Protein AF-A0A350J2F3-F1 (afdb_monomer)

Nearest PDB structures (foldseek):
  6ait-assembly1_D  TM=9.528E-01  e=1.039E-06  Escherichia coli K-12
  3c37-assembly1_A  TM=9.607E-01  e=1.774E-06  Geobacter sulfurreducens PCA
  3c37-assembly2_B  TM=9.608E-01  e=1.883E-06  Geobacter sulfurreducens PCA
  6ait-assembly1_B  TM=8.580E-01  e=9.794E-07  Escherichia coli K-12
  6sar-assembly1_A  TM=7.852E-01  e=3.214E-06  Escherichia coli K-12

Mean predicted aligned error: 13.19 Å

Structure (mmCIF, N/CA/C/O backbone):
data_AF-A0A350J2F3-F1
#
_entry.id   AF-A0A350J2F3-F1
#
loop_
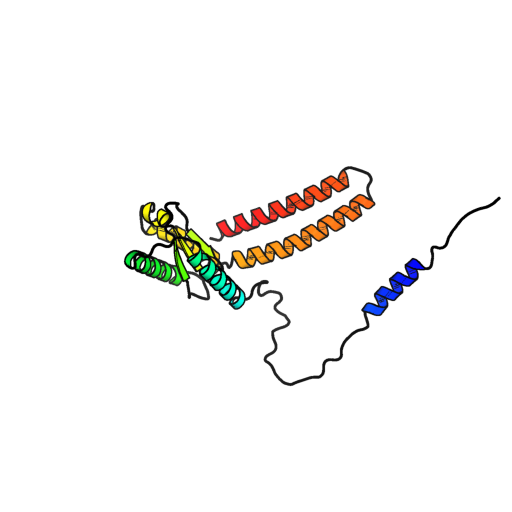_atom_site.group_PDB
_atom_site.id
_atom_site.type_symbol
_atom_site.label_atom_id
_atom_site.label_alt_id
_atom_site.label_comp_id
_atom_site.label_asym_id
_atom_site.label_entity_id
_atom_site.label_seq_id
_atom_site.pdbx_PDB_ins_code
_atom_site.Cartn_x
_atom_site.Cartn_y
_atom_site.Cartn_z
_atom_site.occupancy
_atom_site.B_iso_or_equiv
_atom_site.auth_seq_id
_atom_site.auth_comp_id
_atom_site.auth_asym_id
_atom_site.auth_atom_id
_atom_site.pdbx_PDB_model_num
ATOM 1 N N . MET A 1 1 ? 58.194 -16.930 -50.819 1.00 41.19 1 MET A N 1
ATOM 2 C CA . MET A 1 1 ? 57.225 -15.959 -51.382 1.00 41.19 1 MET A CA 1
ATOM 3 C C . MET A 1 1 ? 56.109 -16.797 -51.989 1.00 41.19 1 MET A C 1
ATOM 5 O O . MET A 1 1 ? 56.450 -17.650 -52.783 1.00 41.19 1 MET A O 1
ATOM 9 N N . SER A 1 2 ? 54.834 -16.767 -51.627 1.00 40.00 2 SER A N 1
ATOM 10 C CA . SER A 1 2 ? 53.976 -15.827 -50.909 1.00 40.00 2 SER A CA 1
ATOM 11 C C . SER A 1 2 ? 52.893 -16.622 -50.157 1.00 40.00 2 SER A C 1
ATOM 13 O O . SER A 1 2 ? 52.663 -17.805 -50.390 1.00 40.00 2 SER A O 1
ATOM 15 N N . ARG A 1 3 ? 52.287 -15.958 -49.184 1.00 43.78 3 ARG A N 1
ATOM 16 C CA . ARG A 1 3 ? 51.369 -16.457 -48.164 1.00 43.78 3 ARG A CA 1
ATOM 17 C C . ARG A 1 3 ? 49.987 -15.824 -48.462 1.00 43.78 3 ARG A C 1
ATOM 19 O O . ARG A 1 3 ? 49.976 -14.747 -49.048 1.00 43.78 3 ARG A O 1
ATOM 26 N N . LEU A 1 4 ? 48.907 -16.419 -47.931 1.00 40.47 4 LEU A N 1
ATOM 27 C CA . LEU A 1 4 ? 47.711 -15.749 -47.354 1.00 40.47 4 LEU A CA 1
ATOM 28 C C . LEU A 1 4 ? 46.406 -15.544 -48.180 1.00 40.47 4 LEU A C 1
ATOM 30 O O . LEU A 1 4 ? 46.397 -14.842 -49.179 1.00 40.47 4 LEU A O 1
ATOM 34 N N . PHE A 1 5 ? 45.306 -16.043 -47.568 1.00 44.38 5 PHE A N 1
ATOM 35 C CA . PHE A 1 5 ? 43.893 -15.579 -47.570 1.00 44.38 5 PHE A CA 1
ATOM 36 C C . PHE A 1 5 ? 43.078 -15.687 -48.887 1.00 44.38 5 PHE A C 1
ATOM 38 O O . PHE A 1 5 ? 43.594 -15.486 -49.968 1.00 44.38 5 PHE A O 1
ATOM 45 N N . SER A 1 6 ? 41.776 -16.008 -48.919 1.00 44.94 6 SER A N 1
ATOM 46 C CA . SER A 1 6 ? 40.715 -15.825 -47.925 1.00 44.94 6 SER A CA 1
ATOM 47 C C . SER A 1 6 ? 39.519 -16.761 -48.198 1.00 44.94 6 SER A C 1
ATOM 49 O O . SER A 1 6 ? 38.918 -16.740 -49.271 1.00 44.94 6 SER A O 1
ATOM 51 N N . ILE A 1 7 ? 39.151 -17.557 -47.193 1.00 52.12 7 ILE A N 1
ATOM 52 C CA . ILE A 1 7 ? 37.897 -18.312 -47.085 1.00 52.12 7 ILE A CA 1
ATOM 53 C C . ILE A 1 7 ? 36.894 -17.381 -46.387 1.00 52.12 7 ILE A C 1
ATOM 55 O O . ILE A 1 7 ? 36.907 -17.293 -45.161 1.00 52.12 7 ILE A O 1
ATOM 59 N N . GLN A 1 8 ? 36.051 -16.647 -47.125 1.00 53.91 8 GLN A N 1
ATOM 60 C CA . GLN A 1 8 ? 35.128 -15.683 -46.486 1.00 53.91 8 GLN A CA 1
ATOM 61 C C . GLN A 1 8 ? 33.710 -15.608 -47.080 1.00 53.91 8 GLN A C 1
ATOM 63 O O . GLN A 1 8 ? 32.903 -14.815 -46.611 1.00 53.91 8 GLN A O 1
ATOM 68 N N . SER A 1 9 ? 33.333 -16.470 -48.035 1.00 55.94 9 SER A N 1
ATOM 69 C CA . SER A 1 9 ? 31.994 -16.420 -48.666 1.00 55.94 9 SER A CA 1
ATOM 70 C C . SER A 1 9 ? 30.984 -17.478 -48.186 1.00 55.94 9 SER A C 1
ATOM 72 O O . SER A 1 9 ? 29.814 -17.414 -48.560 1.00 55.94 9 SER A O 1
ATOM 74 N N . SER A 1 10 ? 31.397 -18.446 -47.355 1.00 54.97 10 SER A N 1
ATOM 75 C CA . SER A 1 10 ? 30.539 -19.585 -46.968 1.00 54.97 10 SER A CA 1
ATOM 76 C C . SER A 1 10 ? 29.657 -19.307 -45.737 1.00 54.97 10 SER A C 1
ATOM 78 O O . SER A 1 10 ? 28.486 -19.685 -45.704 1.00 54.97 10 SER A O 1
ATOM 80 N N . LYS A 1 11 ? 30.163 -18.552 -44.749 1.00 51.81 11 LYS A N 1
ATOM 81 C CA . LYS A 1 11 ? 29.447 -18.295 -43.482 1.00 51.81 11 LYS A CA 1
ATOM 82 C C . LYS A 1 11 ? 28.180 -17.443 -43.661 1.00 51.81 11 LYS A C 1
ATOM 84 O O . LYS A 1 11 ? 27.171 -17.715 -43.021 1.00 51.81 11 LYS A O 1
ATOM 89 N N . ALA A 1 12 ? 28.202 -16.468 -44.576 1.00 51.34 12 ALA A N 1
ATOM 90 C CA . ALA A 1 12 ? 27.047 -15.612 -44.869 1.00 51.34 12 ALA A CA 1
ATOM 91 C C . ALA A 1 12 ? 25.900 -16.378 -45.558 1.00 51.34 12 ALA A C 1
ATOM 93 O O . ALA A 1 12 ? 24.733 -16.164 -45.246 1.00 51.34 12 ALA A O 1
ATOM 94 N N . LYS A 1 13 ? 26.227 -17.330 -46.444 1.00 51.69 13 LYS A N 1
ATOM 95 C CA . LYS A 1 13 ? 25.233 -18.190 -47.111 1.00 51.69 13 LYS A CA 1
ATOM 96 C C . LYS A 1 13 ? 24.603 -19.188 -46.134 1.00 51.69 13 LYS A C 1
ATOM 98 O O . LYS A 1 13 ? 23.405 -19.445 -46.206 1.00 51.69 13 LYS A O 1
ATOM 103 N N . MET A 1 14 ? 25.385 -19.690 -45.178 1.00 52.84 14 MET A N 1
ATOM 104 C CA . MET A 1 14 ? 24.904 -20.602 -44.137 1.00 52.84 14 MET A CA 1
ATOM 105 C C . MET A 1 14 ? 23.911 -19.926 -43.171 1.00 52.84 14 MET A C 1
ATOM 107 O O . MET A 1 14 ? 22.913 -20.537 -42.805 1.00 52.84 14 MET A O 1
ATOM 111 N N . LEU A 1 15 ? 24.122 -18.646 -42.836 1.00 49.91 15 LEU A N 1
ATOM 112 C CA . LEU A 1 15 ? 23.214 -17.857 -41.987 1.00 49.91 15 LEU A CA 1
ATOM 113 C C . LEU A 1 15 ? 21.876 -17.524 -42.669 1.00 49.91 15 LEU A C 1
ATOM 115 O O . LEU A 1 15 ? 20.827 -17.620 -42.036 1.00 49.91 15 LEU A O 1
ATOM 119 N N . ILE A 1 16 ? 21.891 -17.200 -43.966 1.00 56.19 16 ILE A N 1
ATOM 120 C CA . ILE A 1 16 ? 20.662 -16.913 -44.730 1.00 56.19 16 ILE A CA 1
ATOM 121 C C . ILE A 1 16 ? 19.809 -18.180 -44.890 1.00 56.19 16 ILE A C 1
ATOM 123 O O . ILE A 1 16 ? 18.586 -18.126 -44.791 1.00 56.19 16 ILE A O 1
ATOM 127 N N . THR A 1 17 ? 20.447 -19.340 -45.062 1.00 55.69 17 THR A N 1
ATOM 128 C CA . THR A 1 17 ? 19.734 -20.619 -45.211 1.00 55.69 17 THR A CA 1
ATOM 129 C C . THR A 1 17 ? 19.090 -21.071 -43.890 1.00 55.69 17 THR A C 1
ATOM 131 O O . THR A 1 17 ? 17.987 -21.612 -43.906 1.00 55.69 17 THR A O 1
ATOM 134 N N . LEU A 1 18 ? 19.722 -20.775 -42.745 1.00 51.72 18 LEU A N 1
ATOM 135 C CA . LEU A 1 18 ? 19.183 -21.079 -41.411 1.00 51.72 18 LEU A CA 1
ATOM 136 C C . LEU A 1 18 ? 17.964 -20.202 -41.051 1.00 51.72 18 LEU A C 1
ATOM 138 O O . LEU A 1 18 ? 17.027 -20.677 -40.413 1.00 51.72 18 LEU A O 1
ATOM 142 N N . MET A 1 19 ? 17.944 -18.940 -41.499 1.00 50.81 19 MET A N 1
ATOM 143 C CA . MET A 1 19 ? 16.799 -18.030 -41.318 1.00 50.81 19 MET A CA 1
ATOM 144 C C . MET A 1 19 ? 15.580 -18.420 -42.169 1.00 50.81 19 MET A C 1
ATOM 146 O O . MET A 1 19 ? 14.450 -18.199 -41.744 1.00 50.81 19 MET A O 1
ATOM 150 N N . ILE A 1 20 ? 15.788 -19.033 -43.339 1.00 54.56 20 ILE A N 1
ATOM 151 C CA . ILE A 1 20 ? 14.696 -19.476 -44.222 1.00 54.56 20 ILE A CA 1
ATOM 152 C C . ILE A 1 20 ? 14.101 -20.813 -43.749 1.00 54.56 20 ILE A C 1
ATOM 154 O O . ILE A 1 20 ? 12.893 -21.015 -43.861 1.00 54.56 20 ILE A O 1
ATOM 158 N N . SER A 1 21 ? 14.899 -21.711 -43.152 1.00 46.38 21 SER A N 1
ATOM 159 C CA . SER A 1 21 ? 14.386 -22.995 -42.645 1.00 46.38 21 SER A CA 1
ATOM 160 C C . SER A 1 21 ? 13.506 -22.868 -41.399 1.00 46.38 21 SER A C 1
ATOM 162 O O . SER A 1 21 ? 12.702 -23.757 -41.136 1.00 46.38 21 SER A O 1
ATOM 164 N N . LEU A 1 22 ? 13.623 -21.772 -40.639 1.00 44.81 22 LEU A N 1
ATOM 165 C CA . LEU A 1 22 ? 12.800 -21.544 -39.446 1.00 44.81 22 LEU A CA 1
ATOM 166 C C . LEU A 1 22 ? 11.396 -20.998 -39.781 1.00 44.81 22 LEU A C 1
ATOM 168 O O . LEU A 1 22 ? 10.525 -20.989 -38.918 1.00 44.81 22 LEU A O 1
ATOM 172 N N . LEU A 1 23 ? 11.149 -20.592 -41.034 1.00 46.59 23 LEU A N 1
ATOM 173 C CA . LEU A 1 23 ? 9.881 -19.993 -41.471 1.00 46.59 23 LEU A CA 1
ATOM 174 C C . LEU A 1 23 ? 8.839 -20.999 -42.008 1.00 46.59 23 LEU A C 1
ATOM 176 O O . LEU A 1 23 ? 7.736 -20.590 -42.356 1.00 46.59 23 LEU A O 1
ATOM 180 N N . LEU A 1 24 ? 9.162 -22.296 -42.104 1.00 46.53 24 LEU A N 1
ATOM 181 C CA . LEU A 1 24 ? 8.340 -23.294 -42.821 1.00 46.53 24 LEU A CA 1
ATOM 182 C C . LEU A 1 24 ? 7.729 -24.401 -41.942 1.00 46.53 24 LEU A C 1
ATOM 184 O O . LEU A 1 24 ? 7.074 -25.301 -42.465 1.00 46.53 24 LEU A O 1
ATOM 188 N N . ALA A 1 25 ? 7.890 -24.348 -40.620 1.00 45.25 25 ALA A N 1
ATOM 189 C CA . ALA A 1 25 ? 7.305 -25.332 -39.707 1.00 45.25 25 ALA A CA 1
ATOM 190 C C . ALA A 1 25 ? 5.970 -24.832 -39.126 1.00 45.25 25 ALA A C 1
ATOM 192 O O . ALA A 1 25 ? 5.907 -24.393 -37.981 1.00 45.25 25 ALA A O 1
ATOM 193 N N . VAL A 1 26 ? 4.896 -24.896 -39.917 1.00 55.09 26 VAL A N 1
ATOM 194 C CA . VAL A 1 26 ? 3.523 -24.685 -39.426 1.00 55.09 26 VAL A CA 1
ATOM 195 C C . VAL A 1 26 ? 2.875 -26.057 -39.201 1.00 55.09 26 VAL A C 1
ATOM 197 O O . VAL A 1 26 ? 2.711 -26.802 -40.170 1.00 55.09 26 VAL A O 1
ATOM 200 N N . PRO A 1 27 ? 2.493 -26.442 -37.969 1.00 53.75 27 PRO A N 1
ATOM 201 C CA . PRO A 1 27 ? 1.693 -27.640 -37.767 1.00 53.75 27 PRO A CA 1
ATOM 202 C C . PRO A 1 27 ? 0.247 -27.354 -38.201 1.00 53.75 27 PRO A C 1
ATOM 204 O O . PRO A 1 27 ? -0.358 -26.370 -37.781 1.00 53.75 27 PRO A O 1
ATOM 207 N N . SER A 1 28 ? -0.315 -28.208 -39.059 1.00 49.41 28 SER A N 1
ATOM 208 C CA . SER A 1 28 ? -1.747 -28.176 -39.383 1.00 49.41 28 SER A CA 1
ATOM 209 C C . SER A 1 28 ? -2.549 -28.705 -38.194 1.00 49.41 28 SER A C 1
ATOM 211 O O . SER A 1 28 ? -2.401 -29.869 -37.823 1.00 49.41 28 SER A O 1
ATOM 213 N N . LEU A 1 29 ? -3.384 -27.855 -37.594 1.00 43.81 29 LEU A N 1
ATOM 214 C CA . LEU A 1 29 ? -4.247 -28.216 -36.471 1.00 43.81 29 LEU A CA 1
ATOM 215 C C . LEU A 1 29 ? -5.609 -28.700 -36.995 1.00 43.81 29 LEU A C 1
ATOM 217 O O . LEU A 1 29 ? -6.331 -27.958 -37.658 1.00 43.81 29 LEU A O 1
ATOM 221 N N . ALA A 1 30 ? -5.940 -29.959 -36.708 1.00 45.53 30 ALA A N 1
ATOM 222 C CA . ALA A 1 30 ? -7.251 -30.540 -36.966 1.00 45.53 30 ALA A CA 1
ATOM 223 C C . ALA A 1 30 ? -8.317 -29.915 -36.045 1.00 45.53 30 ALA A C 1
ATOM 225 O O . ALA A 1 30 ? -8.079 -29.691 -34.859 1.00 45.53 30 ALA A O 1
ATOM 226 N N . SER A 1 31 ? -9.496 -29.644 -36.602 1.00 42.03 31 SER A N 1
ATOM 227 C CA . SER A 1 31 ? -10.646 -29.027 -35.935 1.00 42.03 31 SER A CA 1
ATOM 228 C C . SER A 1 31 ? -11.410 -30.019 -35.042 1.00 42.03 31 SER A C 1
ATOM 230 O O . SER A 1 31 ? -11.993 -30.970 -35.561 1.00 42.03 31 SER A O 1
ATOM 232 N N . ASN A 1 32 ? -11.473 -29.757 -33.731 1.00 48.81 32 ASN A N 1
ATOM 233 C CA . ASN A 1 32 ? -12.445 -30.341 -32.789 1.00 48.81 32 ASN A CA 1
ATOM 234 C C . ASN A 1 32 ? -13.497 -29.278 -32.395 1.00 48.81 32 ASN A C 1
ATOM 236 O O . ASN A 1 32 ? -13.165 -28.090 -32.388 1.00 48.81 32 ASN A O 1
ATOM 240 N N . PRO A 1 33 ? -14.757 -29.653 -32.096 1.00 50.88 33 PRO A N 1
ATOM 241 C CA . PRO A 1 33 ? -15.846 -28.695 -31.926 1.00 50.88 33 PRO A CA 1
ATOM 242 C C . PRO A 1 33 ? -15.926 -28.098 -30.507 1.00 50.88 33 PRO A C 1
ATOM 244 O O . PRO A 1 33 ? -15.882 -28.821 -29.521 1.00 50.88 33 PRO A O 1
ATOM 247 N N . ALA A 1 34 ? -16.116 -26.773 -30.470 1.00 52.19 34 ALA A N 1
ATOM 248 C CA . ALA A 1 34 ? -16.778 -25.946 -29.449 1.00 52.19 34 ALA A CA 1
ATOM 249 C C . ALA A 1 34 ? -16.407 -26.137 -27.960 1.00 52.19 34 ALA A C 1
ATOM 251 O O . ALA A 1 34 ? -17.266 -26.428 -27.132 1.00 52.19 34 ALA A O 1
ATOM 252 N N . GLU A 1 35 ? -15.158 -25.832 -27.611 1.00 55.81 35 GLU A N 1
ATOM 253 C CA . GLU A 1 35 ? -14.830 -25.214 -26.315 1.00 55.81 35 GLU A CA 1
ATOM 254 C C . GLU A 1 35 ? -15.064 -23.693 -26.440 1.00 55.81 35 GLU A C 1
ATOM 256 O O . GLU A 1 35 ? -14.756 -23.142 -27.506 1.00 55.81 35 GLU A O 1
ATOM 261 N N . PRO A 1 36 ? -15.621 -22.991 -25.432 1.00 53.59 36 PRO A N 1
ATOM 262 C CA . PRO A 1 36 ? -15.789 -21.542 -25.494 1.00 53.59 36 PRO A CA 1
ATOM 263 C C . PRO A 1 36 ? -14.404 -20.912 -25.644 1.00 53.59 36 PRO A C 1
ATOM 265 O O . PRO A 1 36 ? -13.562 -20.994 -24.752 1.00 53.59 36 PRO A O 1
ATOM 268 N N . LEU A 1 37 ? -14.148 -20.373 -26.835 1.00 46.62 37 LEU A N 1
ATOM 269 C CA . LEU A 1 37 ? -12.831 -19.897 -27.229 1.00 46.62 37 LEU A CA 1
ATOM 270 C C . LEU A 1 37 ? -12.387 -18.782 -26.274 1.00 46.62 37 LEU A C 1
ATOM 272 O O . LEU A 1 37 ? -13.113 -17.795 -26.137 1.00 46.62 37 LEU A O 1
ATOM 276 N N . PRO A 1 38 ? -11.200 -18.894 -25.654 1.00 58.28 38 PRO A N 1
ATOM 277 C CA . PRO A 1 38 ? -10.543 -17.742 -25.060 1.00 58.28 38 PRO A CA 1
ATOM 278 C C . PRO A 1 38 ? -10.401 -16.661 -26.134 1.00 58.28 38 PRO A C 1
ATOM 280 O O . PRO A 1 38 ? -9.924 -16.952 -27.236 1.00 58.28 38 PRO A O 1
ATOM 283 N N . GLU A 1 39 ? -10.838 -15.435 -25.839 1.00 51.47 39 GLU A N 1
ATOM 284 C CA . GLU A 1 39 ? -10.689 -14.294 -26.741 1.00 51.47 39 GLU A CA 1
ATOM 285 C C . GLU A 1 39 ? -9.199 -14.038 -27.006 1.00 51.47 39 GLU A C 1
ATOM 287 O O . GLU A 1 39 ? -8.491 -13.378 -26.247 1.00 51.47 39 GLU A O 1
ATOM 292 N N . LEU A 1 40 ? -8.706 -14.582 -28.120 1.00 49.03 40 LEU A N 1
ATOM 293 C CA . LEU A 1 40 ? -7.395 -14.293 -28.698 1.00 49.03 40 LEU A CA 1
ATOM 294 C C . LEU A 1 40 ? -7.433 -12.884 -29.301 1.00 49.03 40 LEU A C 1
ATOM 296 O O . LEU A 1 40 ? -7.479 -12.685 -30.511 1.00 49.03 40 LEU A O 1
ATOM 300 N N . GLY A 1 41 ? -7.488 -11.911 -28.408 1.00 43.12 41 GLY A N 1
ATOM 301 C CA . GLY A 1 41 ? -7.616 -10.486 -28.678 1.00 43.12 41 GLY A CA 1
ATOM 302 C C . GLY A 1 41 ? -7.402 -9.653 -27.419 1.00 43.12 41 GLY A C 1
ATOM 303 O O . GLY A 1 41 ? -7.074 -8.473 -27.527 1.00 43.12 41 GLY A O 1
ATOM 304 N N . ASP A 1 42 ? -7.478 -10.272 -26.239 1.00 44.72 42 ASP A N 1
ATOM 305 C CA . ASP A 1 42 ? -7.242 -9.595 -24.978 1.00 44.72 42 ASP A CA 1
ATOM 306 C C . ASP A 1 42 ? -5.778 -9.691 -24.527 1.00 44.72 42 ASP A C 1
ATOM 308 O O . ASP A 1 42 ? -5.416 -10.307 -23.531 1.00 44.72 42 ASP A O 1
ATOM 312 N N . SER A 1 43 ? -4.890 -9.054 -25.285 1.00 45.44 43 SER A N 1
ATOM 313 C CA . SER A 1 43 ? -3.565 -8.673 -24.779 1.00 45.44 43 SER A CA 1
ATOM 314 C C . SER A 1 43 ? -3.631 -7.450 -23.840 1.00 45.44 43 SER A C 1
ATOM 316 O O . SER A 1 43 ? -2.597 -6.829 -23.585 1.00 45.44 43 SER A O 1
ATOM 318 N N . ALA A 1 44 ? -4.835 -7.064 -23.389 1.00 43.12 44 ALA A N 1
ATOM 319 C CA . ALA A 1 44 ? -5.131 -5.839 -22.648 1.00 43.12 44 ALA A CA 1
ATOM 320 C C . ALA A 1 44 ? -5.717 -6.075 -21.238 1.00 43.12 44 ALA A C 1
ATOM 322 O O . ALA A 1 44 ? -5.573 -5.192 -20.392 1.00 43.12 44 ALA A O 1
ATOM 323 N N . ALA A 1 45 ? -6.279 -7.246 -20.923 1.00 49.50 45 ALA A N 1
ATOM 324 C CA . ALA A 1 45 ? -6.403 -7.716 -19.551 1.00 49.50 45 ALA A CA 1
ATOM 325 C C . ALA A 1 45 ? -4.983 -7.942 -19.048 1.00 49.50 45 ALA A C 1
ATOM 327 O O . ALA A 1 45 ? -4.269 -8.816 -19.541 1.00 49.50 45 ALA A O 1
ATOM 328 N N . GLY A 1 46 ? -4.552 -7.069 -18.136 1.00 58.31 46 GLY A N 1
ATOM 329 C CA . GLY A 1 46 ? -3.183 -6.998 -17.642 1.00 58.31 46 GLY A CA 1
ATOM 330 C C . GLY A 1 46 ? -2.592 -8.372 -17.333 1.00 58.31 46 GLY A C 1
ATOM 331 O O . GLY A 1 46 ? -3.304 -9.314 -16.998 1.00 58.31 46 GLY A O 1
ATOM 332 N N . LEU A 1 47 ? -1.266 -8.465 -17.431 1.00 65.12 47 LEU A N 1
ATOM 333 C CA . LEU A 1 47 ? -0.451 -9.690 -17.348 1.00 65.12 47 LEU A CA 1
ATOM 334 C C . LEU A 1 47 ? -0.733 -10.635 -16.154 1.00 65.12 47 LEU A C 1
ATOM 336 O O . LEU A 1 47 ? -0.152 -11.717 -16.096 1.00 65.12 47 LEU A O 1
ATOM 340 N N . MET A 1 48 ? -1.597 -10.253 -15.212 1.00 78.12 48 MET A N 1
ATOM 341 C CA . MET A 1 48 ? -2.139 -11.102 -14.161 1.00 78.12 48 MET A CA 1
ATOM 342 C C . MET A 1 48 ? -3.672 -11.147 -14.221 1.00 78.12 48 MET A C 1
ATOM 344 O O . MET A 1 48 ? -4.357 -10.136 -14.059 1.00 78.12 48 MET A O 1
ATOM 348 N N . ALA A 1 49 ? -4.219 -12.348 -14.405 1.00 85.75 49 ALA A N 1
ATOM 349 C CA . ALA A 1 49 ? -5.658 -12.575 -14.313 1.00 85.75 49 ALA A CA 1
ATOM 350 C C . ALA A 1 49 ? -6.139 -12.478 -12.846 1.00 85.75 49 ALA A C 1
ATOM 352 O O . ALA A 1 49 ? -5.398 -12.896 -11.950 1.00 85.75 49 ALA A O 1
ATOM 353 N N . PRO A 1 50 ? -7.385 -12.041 -12.572 1.00 85.88 50 PRO A N 1
ATOM 354 C CA . PRO A 1 50 ? -7.912 -11.931 -11.204 1.00 85.88 50 PRO A CA 1
ATOM 355 C C . PRO A 1 50 ? -7.789 -13.225 -10.380 1.00 85.88 50 PRO A C 1
ATOM 357 O O . PRO A 1 50 ? -7.351 -13.206 -9.233 1.00 85.88 50 PRO A O 1
ATOM 360 N N . ALA A 1 51 ? -8.065 -14.382 -10.992 1.00 87.62 51 ALA A N 1
ATOM 361 C CA . ALA A 1 51 ? -7.912 -15.679 -10.329 1.00 87.62 51 ALA A CA 1
ATOM 362 C C . ALA A 1 51 ? -6.453 -15.981 -9.930 1.00 87.62 51 ALA A C 1
ATOM 364 O O . ALA A 1 51 ? -6.192 -16.609 -8.903 1.00 87.62 51 ALA A O 1
ATOM 365 N N . GLN A 1 52 ? -5.486 -15.523 -10.731 1.00 89.19 52 GLN A N 1
ATOM 366 C CA . GLN A 1 52 ? -4.065 -15.675 -10.427 1.00 89.19 52 GLN A CA 1
ATOM 367 C C . GLN A 1 52 ? -3.641 -14.749 -9.281 1.00 89.19 52 GLN A C 1
ATOM 369 O O . GLN A 1 52 ? -2.871 -15.171 -8.418 1.00 89.19 52 GLN A O 1
ATOM 374 N N . GLU A 1 53 ? -4.163 -13.520 -9.237 1.00 88.19 53 GLU A N 1
ATOM 375 C CA . GLU A 1 53 ? -3.957 -12.596 -8.115 1.00 88.19 53 GLU A CA 1
ATOM 376 C C . GLU A 1 53 ? -4.507 -13.164 -6.809 1.00 88.19 53 GLU A C 1
ATOM 378 O O . GLU A 1 53 ? -3.805 -13.157 -5.800 1.00 88.19 53 GLU A O 1
ATOM 383 N N . GLN A 1 54 ? -5.716 -13.729 -6.837 1.00 90.31 54 GLN A N 1
ATOM 384 C CA . GLN A 1 54 ? -6.321 -14.369 -5.672 1.00 90.31 54 GLN A CA 1
ATOM 385 C C . GLN A 1 54 ? -5.496 -15.566 -5.189 1.00 90.31 54 GLN A C 1
ATOM 387 O O . GLN A 1 54 ? -5.195 -15.681 -4.001 1.00 90.31 54 GLN A O 1
ATOM 392 N N . ALA A 1 55 ? -5.059 -16.439 -6.102 1.00 91.75 55 ALA A N 1
ATOM 393 C CA . ALA A 1 55 ? -4.212 -17.577 -5.752 1.00 91.75 55 ALA A CA 1
ATOM 394 C C . ALA A 1 55 ? -2.878 -17.138 -5.120 1.00 91.75 55 ALA A C 1
ATOM 396 O O . ALA A 1 55 ? -2.425 -17.750 -4.146 1.00 91.75 55 ALA A O 1
ATOM 397 N N . LEU A 1 56 ? -2.269 -16.069 -5.647 1.00 91.50 56 LEU A N 1
ATOM 398 C CA . LEU A 1 56 ? -1.050 -15.480 -5.097 1.00 91.50 56 LEU A CA 1
ATOM 399 C C . LEU A 1 56 ? -1.290 -14.907 -3.694 1.00 91.50 56 LEU A C 1
ATOM 401 O O . LEU A 1 56 ? -0.520 -15.212 -2.783 1.00 91.50 56 LEU A O 1
ATOM 405 N N . GLY A 1 57 ? -2.372 -14.148 -3.509 1.00 92.31 57 GLY A N 1
ATOM 406 C CA . GLY A 1 57 ? -2.783 -13.595 -2.219 1.00 92.31 57 GLY A CA 1
ATOM 407 C C . GLY A 1 57 ? -2.968 -14.668 -1.157 1.00 92.31 57 GLY A C 1
ATOM 408 O O . GLY A 1 57 ? -2.382 -14.596 -0.081 1.00 92.31 57 GLY A O 1
ATOM 409 N N . GLN A 1 58 ? -3.685 -15.739 -1.493 1.00 95.06 58 GLN A N 1
ATOM 410 C CA . GLN A 1 58 ? -3.908 -16.863 -0.585 1.00 95.06 58 GLN A CA 1
ATOM 411 C C . GLN A 1 58 ? -2.612 -17.609 -0.236 1.00 95.06 58 GLN A C 1
ATOM 413 O O . GLN A 1 58 ? -2.420 -18.042 0.902 1.00 95.06 58 GLN A O 1
ATOM 418 N N . ALA A 1 59 ? -1.699 -17.777 -1.198 1.00 94.75 59 ALA A N 1
ATOM 419 C CA . ALA A 1 59 ? -0.389 -18.369 -0.933 1.00 94.75 59 ALA A CA 1
ATOM 420 C C . ALA A 1 59 ? 0.455 -17.489 -0.002 1.00 94.75 59 ALA A C 1
ATOM 422 O O . ALA A 1 59 ? 1.041 -17.999 0.958 1.00 94.75 59 ALA A O 1
ATOM 423 N N . TRP A 1 60 ? 0.464 -16.179 -0.254 1.00 94.50 60 TRP A N 1
ATOM 424 C CA . TRP A 1 60 ? 1.126 -15.198 0.594 1.00 94.50 60 TRP A CA 1
ATOM 425 C C . TRP A 1 60 ? 0.543 -15.215 2.009 1.00 94.50 60 TRP A C 1
ATOM 427 O O . TRP A 1 60 ? 1.293 -15.373 2.967 1.00 94.50 60 TRP A O 1
ATOM 437 N N . LEU A 1 61 ? -0.786 -15.177 2.143 1.00 94.94 61 LEU A N 1
ATOM 438 C CA . LEU A 1 61 ? -1.497 -15.160 3.420 1.00 94.94 61 LEU A CA 1
ATOM 439 C C . LEU A 1 61 ? -1.173 -16.389 4.276 1.00 94.94 61 LEU A C 1
ATOM 441 O O . LEU A 1 61 ? -0.887 -16.257 5.466 1.00 94.94 61 LEU A O 1
ATOM 445 N N . ARG A 1 62 ? -1.153 -17.589 3.677 1.00 95.88 62 ARG A N 1
ATOM 446 C CA . ARG A 1 62 ? -0.754 -18.821 4.381 1.00 95.88 62 ARG A CA 1
ATOM 447 C C . ARG A 1 62 ? 0.677 -18.738 4.909 1.00 95.88 62 ARG A C 1
ATOM 449 O O . ARG A 1 62 ? 0.916 -19.068 6.067 1.00 95.88 62 ARG A O 1
ATOM 456 N N . SER A 1 63 ? 1.616 -18.289 4.075 1.00 96.12 63 SER A N 1
ATOM 457 C CA . SER A 1 63 ? 3.015 -18.122 4.485 1.00 96.12 63 SER A CA 1
ATOM 458 C C . SER A 1 63 ? 3.166 -17.049 5.566 1.00 96.12 63 SER A C 1
ATOM 460 O O . SER A 1 63 ? 3.945 -17.215 6.505 1.00 96.12 63 SER A O 1
ATOM 462 N N . PHE A 1 64 ? 2.412 -15.958 5.445 1.00 94.94 64 PHE A N 1
ATOM 463 C CA . PHE A 1 64 ? 2.452 -14.823 6.353 1.00 94.94 64 PHE A CA 1
ATOM 464 C C . PHE A 1 64 ? 1.943 -15.204 7.744 1.00 94.94 64 PHE A C 1
ATOM 466 O O . PHE A 1 64 ? 2.664 -15.024 8.723 1.00 94.94 64 PHE A O 1
ATOM 473 N N . ARG A 1 65 ? 0.764 -15.838 7.831 1.00 95.00 65 ARG A N 1
ATOM 474 C CA . ARG A 1 65 ? 0.182 -16.311 9.101 1.00 95.00 65 ARG A CA 1
ATOM 475 C C . ARG A 1 65 ? 1.078 -17.320 9.830 1.00 95.00 65 ARG A C 1
ATOM 477 O O . ARG A 1 65 ? 1.038 -17.390 11.051 1.00 95.00 65 ARG A O 1
ATOM 484 N N . ALA A 1 66 ? 1.893 -18.086 9.102 1.00 95.31 66 ALA A N 1
ATOM 485 C CA . ALA A 1 66 ? 2.846 -19.024 9.698 1.00 95.31 66 ALA A CA 1
ATOM 486 C C . ALA A 1 66 ? 4.110 -18.349 10.265 1.00 95.31 66 ALA A C 1
ATOM 488 O O . ALA A 1 66 ? 4.798 -18.948 11.089 1.00 95.31 66 ALA A O 1
ATOM 489 N N . SER A 1 67 ? 4.435 -17.136 9.810 1.00 95.06 67 SER A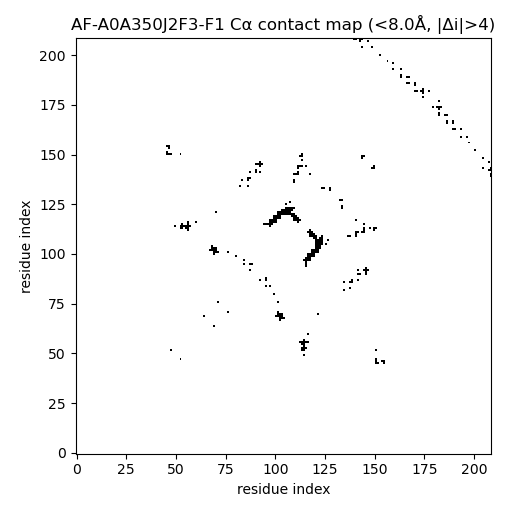 N 1
ATOM 490 C CA . SER A 1 67 ? 5.737 -16.499 10.063 1.00 95.06 67 SER A CA 1
ATOM 491 C C . SER A 1 67 ? 5.651 -15.233 10.913 1.00 95.06 67 SER A C 1
ATOM 493 O O . SER A 1 67 ? 6.664 -14.796 11.457 1.00 95.06 67 SER A O 1
ATOM 495 N N . VAL A 1 68 ? 4.471 -14.619 11.004 1.00 95.38 68 VAL A N 1
ATOM 496 C CA . VAL A 1 68 ? 4.280 -13.299 11.609 1.00 95.38 68 VAL A CA 1
ATOM 497 C C . VAL A 1 68 ? 3.372 -13.398 12.838 1.00 95.38 68 VAL A C 1
ATOM 499 O O . VAL A 1 68 ? 2.306 -14.005 12.741 1.00 95.38 68 VAL A O 1
ATOM 502 N N . PRO A 1 69 ? 3.748 -12.798 13.985 1.00 96.94 69 PRO A N 1
ATOM 503 C CA . PRO A 1 69 ? 2.876 -12.718 15.153 1.00 96.94 69 PRO A CA 1
ATOM 504 C C . PRO A 1 69 ? 1.597 -11.937 14.839 1.00 96.94 69 PRO A C 1
ATOM 506 O O . PRO A 1 69 ? 1.654 -10.775 14.428 1.00 96.94 69 PRO A O 1
ATOM 509 N N . LEU A 1 70 ? 0.447 -12.565 15.057 1.00 97.12 70 LEU A N 1
ATOM 510 C CA . LEU A 1 70 ? -0.862 -11.962 14.823 1.00 97.12 70 LEU A CA 1
ATOM 511 C C . LEU A 1 70 ? -1.514 -11.564 16.143 1.00 97.12 70 LEU A C 1
ATOM 513 O O . LEU A 1 70 ? -1.306 -12.217 17.166 1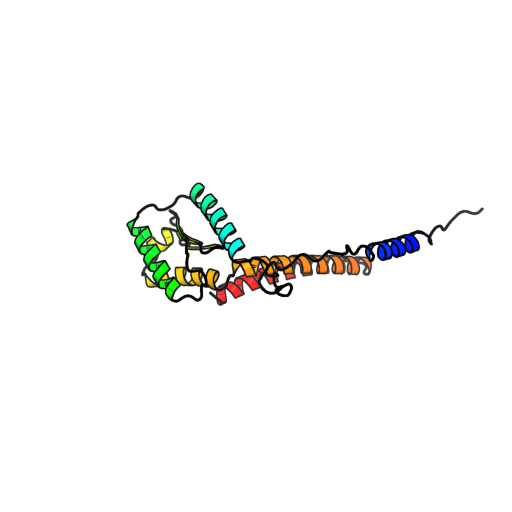.00 97.12 70 LEU A O 1
ATOM 517 N N . GLU A 1 71 ? -2.316 -10.509 16.094 1.00 97.12 71 GLU A N 1
ATOM 518 C CA . GLU A 1 71 ? -3.277 -10.205 17.148 1.00 97.12 71 GLU A CA 1
ATOM 519 C C . GLU A 1 71 ? -4.445 -11.196 17.060 1.00 97.12 71 GLU A C 1
ATOM 521 O O . GLU A 1 71 ? -4.890 -11.553 15.967 1.00 97.12 71 GLU A O 1
ATOM 526 N N . SER A 1 72 ? -4.912 -11.667 18.214 1.00 94.00 72 SER A N 1
ATOM 527 C CA . SER A 1 72 ? -5.903 -12.742 18.322 1.00 94.00 72 SER A CA 1
ATOM 528 C C . SER A 1 72 ? -7.159 -12.346 19.093 1.00 94.00 72 SER A C 1
ATOM 530 O O . SER A 1 72 ? -8.073 -13.164 19.186 1.00 94.00 72 SER A O 1
ATOM 532 N N . ASP A 1 73 ? -7.224 -11.121 19.627 1.00 97.44 73 ASP A N 1
ATOM 533 C CA . ASP A 1 73 ? -8.424 -10.600 20.277 1.00 97.44 73 ASP A CA 1
ATOM 534 C C . ASP A 1 73 ? -9.614 -10.549 19.290 1.00 97.44 73 ASP A C 1
ATOM 536 O O . ASP A 1 73 ? -9.583 -9.783 18.317 1.00 97.44 73 ASP A O 1
ATOM 540 N N . PRO A 1 74 ? -10.688 -11.329 19.533 1.00 97.12 74 PRO A N 1
ATOM 541 C CA . PRO A 1 74 ? -11.856 -11.353 18.659 1.00 97.12 74 PRO A CA 1
ATOM 542 C C . PRO A 1 74 ? -12.584 -10.010 18.557 1.00 97.12 74 PRO A C 1
ATOM 544 O O . PRO A 1 74 ? -13.138 -9.719 17.504 1.00 97.12 74 PRO A O 1
ATOM 547 N N . LEU A 1 75 ? -12.580 -9.185 19.611 1.00 97.69 75 LEU A N 1
ATOM 548 C CA . LEU A 1 75 ? -13.266 -7.887 19.606 1.00 97.69 75 LEU A CA 1
ATOM 549 C C . LEU A 1 75 ? -12.555 -6.893 18.691 1.00 97.69 75 LEU A C 1
ATOM 551 O O . LEU A 1 75 ? -13.197 -6.139 17.959 1.00 97.69 75 LEU A O 1
ATOM 555 N N . VAL A 1 76 ? -11.221 -6.909 18.719 1.00 97.00 76 VAL A N 1
ATOM 556 C CA . VAL A 1 76 ? -10.403 -6.088 17.823 1.00 97.00 76 VAL A CA 1
ATOM 557 C C . VAL A 1 76 ? -10.608 -6.545 16.383 1.00 97.00 76 VAL A C 1
ATOM 559 O O . VAL A 1 76 ? -10.822 -5.711 15.504 1.00 97.00 76 VAL A O 1
ATOM 562 N N . PHE A 1 77 ? -10.590 -7.858 16.144 1.00 97.62 77 PHE A N 1
ATOM 563 C CA . PHE A 1 77 ? -10.822 -8.410 14.814 1.00 97.62 77 PHE A CA 1
ATOM 564 C C . PHE A 1 77 ? -12.206 -8.037 14.270 1.00 97.62 77 PHE A C 1
ATOM 566 O O . PHE A 1 77 ? -12.288 -7.485 13.179 1.00 97.62 77 PHE A O 1
ATOM 573 N N . GLU A 1 78 ? -13.271 -8.253 15.044 1.00 98.06 78 GLU A N 1
ATOM 574 C CA . GLU A 1 78 ? -14.648 -7.930 14.654 1.00 98.06 78 GLU A CA 1
ATOM 575 C C . GLU A 1 78 ? -14.825 -6.434 14.355 1.00 98.06 78 GLU A C 1
ATOM 577 O O . GLU A 1 78 ? -15.439 -6.066 13.352 1.00 98.06 78 GLU A O 1
ATOM 582 N N . TYR A 1 79 ? -14.277 -5.548 15.193 1.00 97.94 79 TYR A N 1
ATOM 583 C CA . TYR A 1 79 ? -14.327 -4.106 14.941 1.00 97.94 79 TYR A CA 1
ATOM 584 C C . TYR A 1 79 ? -13.648 -3.744 13.614 1.00 97.94 79 TYR A C 1
ATOM 586 O O . TYR A 1 79 ? -14.229 -3.039 12.784 1.00 97.94 79 TYR A O 1
ATOM 594 N N . MET A 1 80 ? -12.432 -4.249 13.402 1.00 98.12 80 MET A N 1
ATOM 595 C CA . MET A 1 80 ? -11.644 -3.959 12.208 1.00 98.12 80 MET A CA 1
ATOM 596 C C . MET A 1 80 ? -12.271 -4.540 10.942 1.00 98.12 80 MET A C 1
ATOM 598 O O . MET A 1 80 ? -12.285 -3.871 9.912 1.00 98.12 80 MET A O 1
ATOM 602 N N . GLU A 1 81 ? -12.815 -5.752 11.013 1.00 97.12 81 GLU A N 1
ATOM 603 C CA . GLU A 1 81 ? -13.507 -6.406 9.905 1.00 97.12 81 GLU A CA 1
ATOM 604 C C . GLU A 1 81 ? -14.768 -5.629 9.513 1.00 97.12 81 GLU A C 1
ATOM 606 O O . GLU A 1 81 ? -14.961 -5.311 8.339 1.00 97.12 81 GLU A O 1
ATOM 611 N N . ASN A 1 82 ? -15.580 -5.220 10.492 1.00 97.88 82 ASN A N 1
ATOM 612 C CA . ASN A 1 82 ? -16.769 -4.405 10.248 1.00 97.88 82 ASN A CA 1
ATOM 613 C C . ASN A 1 82 ? -16.423 -3.040 9.641 1.00 97.88 82 ASN A C 1
ATOM 615 O O . ASN A 1 82 ? -17.093 -2.586 8.707 1.00 97.88 82 ASN A O 1
ATOM 619 N N . LEU A 1 83 ? -15.378 -2.380 10.150 1.00 98.12 83 LEU A N 1
ATOM 620 C CA . LEU A 1 83 ? -14.901 -1.114 9.600 1.00 98.12 83 LEU A CA 1
ATOM 621 C C . LEU A 1 83 ? -14.410 -1.296 8.159 1.00 98.12 83 LEU A C 1
ATOM 623 O O . LEU A 1 83 ? -14.829 -0.547 7.276 1.00 98.12 83 LEU A O 1
ATOM 627 N N . LEU A 1 84 ? -13.578 -2.307 7.902 1.00 97.75 84 LEU A N 1
ATOM 628 C CA . LEU A 1 84 ? -13.056 -2.608 6.571 1.00 97.75 84 LEU A CA 1
ATOM 629 C C . LEU A 1 84 ? -14.187 -2.903 5.583 1.00 97.75 84 LEU A C 1
ATOM 631 O O . LEU A 1 84 ? -14.221 -2.323 4.498 1.00 97.75 84 LEU A O 1
ATOM 635 N N . PHE A 1 85 ? -15.148 -3.745 5.969 1.00 96.50 85 PHE A N 1
ATOM 636 C CA . PHE A 1 85 ? -16.299 -4.075 5.137 1.00 96.50 85 PHE A CA 1
ATOM 637 C C . PHE A 1 85 ? -17.131 -2.828 4.821 1.00 96.50 85 PHE A C 1
ATOM 639 O O . PHE A 1 85 ? -17.446 -2.565 3.657 1.00 96.50 85 PHE A O 1
ATOM 646 N N . LYS A 1 86 ? -17.412 -1.996 5.832 1.00 97.12 86 LYS A N 1
ATOM 647 C CA . LYS A 1 86 ? -18.110 -0.718 5.654 1.00 97.12 86 LYS A CA 1
ATOM 648 C C . LYS A 1 86 ? -17.382 0.183 4.658 1.00 97.12 86 LYS A C 1
ATOM 650 O O . LYS A 1 86 ? -18.034 0.707 3.760 1.00 97.12 86 LYS A O 1
ATOM 655 N N . LEU A 1 87 ? -16.065 0.347 4.771 1.00 97.62 87 LEU A N 1
ATOM 656 C CA . LEU A 1 87 ? -15.277 1.167 3.842 1.00 97.62 87 LEU A CA 1
ATOM 657 C C . LEU A 1 87 ? -15.269 0.573 2.427 1.00 97.62 87 LEU A C 1
ATOM 659 O O . LEU A 1 87 ? -15.545 1.283 1.464 1.00 97.62 87 LEU A O 1
ATOM 663 N N . SER A 1 88 ? -15.061 -0.741 2.303 1.00 96.75 88 SER A N 1
ATOM 664 C CA . SER A 1 88 ? -15.065 -1.447 1.015 1.00 96.75 88 SER A CA 1
ATOM 665 C C . SER A 1 88 ? -16.409 -1.356 0.283 1.00 96.75 88 SER A C 1
ATOM 667 O O . SER A 1 88 ? -16.471 -1.414 -0.943 1.00 96.75 88 SER A O 1
ATOM 669 N N . SER A 1 89 ? -17.520 -1.165 1.002 1.00 95.50 89 SER A N 1
ATOM 670 C CA . SER A 1 89 ? -18.830 -0.976 0.373 1.00 95.50 89 SER A CA 1
ATOM 671 C C . SER A 1 89 ? -18.889 0.284 -0.504 1.00 95.50 89 SER A C 1
ATOM 673 O O . SER A 1 89 ? -19.615 0.279 -1.496 1.00 95.50 89 SER A O 1
ATOM 675 N N . TYR A 1 90 ? -18.057 1.289 -0.204 1.00 95.44 90 TYR A N 1
ATOM 676 C CA . TYR A 1 90 ? -17.923 2.540 -0.954 1.00 95.44 90 TYR A CA 1
ATOM 677 C C . TYR A 1 90 ? -16.729 2.565 -1.920 1.00 95.44 90 TYR A C 1
ATOM 679 O O . TYR A 1 90 ? -16.525 3.583 -2.576 1.00 95.44 90 TYR A O 1
ATOM 687 N N . SER A 1 91 ? -15.934 1.493 -2.004 1.00 93.75 91 SER A N 1
ATOM 688 C CA . SER A 1 91 ? -14.824 1.402 -2.957 1.00 93.75 91 SER A CA 1
ATOM 689 C C . SER A 1 91 ? -15.247 0.754 -4.279 1.00 93.75 91 SER A C 1
ATOM 691 O O . SER A 1 91 ? -16.226 -0.003 -4.335 1.00 93.75 91 SER A O 1
ATOM 693 N N . ASP A 1 92 ? -14.447 1.005 -5.318 1.00 92.88 92 ASP A N 1
ATOM 694 C CA . ASP A 1 92 ? -14.601 0.450 -6.672 1.00 92.88 92 ASP A CA 1
ATOM 695 C C . ASP A 1 92 ? -13.966 -0.950 -6.825 1.00 92.88 92 ASP A C 1
ATOM 697 O O . ASP A 1 92 ? -13.735 -1.429 -7.934 1.00 92.88 9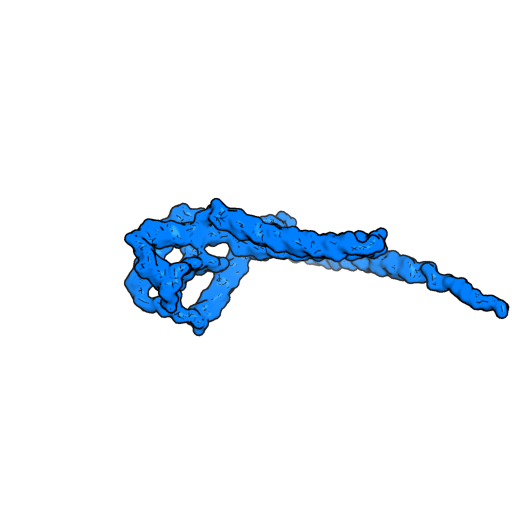2 ASP A O 1
ATOM 701 N N . ILE A 1 93 ? -13.687 -1.638 -5.711 1.00 90.00 93 ILE A N 1
ATOM 702 C CA . ILE A 1 93 ? -13.166 -3.009 -5.737 1.00 90.00 93 ILE A CA 1
ATOM 703 C C . ILE A 1 93 ? -14.240 -3.949 -6.301 1.00 90.00 93 ILE A C 1
ATOM 705 O O . ILE A 1 93 ? -15.349 -4.025 -5.764 1.00 90.00 93 ILE A O 1
ATOM 709 N N . GLU A 1 94 ? -13.883 -4.703 -7.345 1.00 85.06 94 GLU A N 1
ATOM 710 C CA . GLU A 1 94 ? -14.766 -5.683 -7.993 1.00 85.06 94 GLU A CA 1
ATOM 711 C C . GLU A 1 94 ? -15.104 -6.867 -7.073 1.00 85.06 94 GLU A C 1
ATOM 713 O O . GLU A 1 94 ? -16.277 -7.194 -6.889 1.00 85.06 94 GLU A O 1
ATOM 718 N N . ASP A 1 95 ? -14.086 -7.496 -6.473 1.00 86.62 95 ASP A N 1
ATOM 719 C CA . ASP A 1 95 ? -14.251 -8.608 -5.532 1.00 86.62 95 ASP A CA 1
ATOM 720 C C . ASP A 1 95 ? -14.048 -8.138 -4.087 1.00 86.62 95 ASP A C 1
ATOM 722 O O . ASP A 1 95 ? -12.929 -7.883 -3.640 1.00 86.62 95 ASP A O 1
ATOM 726 N N . LYS A 1 96 ? -15.151 -8.032 -3.342 1.00 86.81 96 LYS A N 1
ATOM 727 C CA . LYS A 1 96 ? -15.162 -7.576 -1.944 1.00 86.81 96 LYS A CA 1
ATOM 728 C C . LYS A 1 96 ? -14.912 -8.703 -0.935 1.00 86.81 96 LYS A C 1
ATOM 730 O O . LYS A 1 96 ? -15.102 -8.493 0.262 1.00 86.81 96 LYS A O 1
ATOM 735 N N . ASN A 1 97 ? -14.479 -9.882 -1.387 1.00 89.31 97 ASN A N 1
ATOM 736 C CA . ASN A 1 97 ? -13.969 -10.932 -0.509 1.00 89.31 97 ASN A CA 1
ATOM 737 C C . ASN A 1 97 ? -12.583 -10.534 0.016 1.00 89.31 97 ASN A C 1
ATOM 739 O O . ASN A 1 97 ? -11.555 -10.931 -0.531 1.00 89.31 97 ASN A O 1
ATOM 743 N N . LEU A 1 98 ? -12.572 -9.704 1.059 1.00 95.19 98 LEU A N 1
ATOM 744 C CA . LEU A 1 98 ? -11.350 -9.205 1.675 1.00 95.19 98 LEU A CA 1
ATOM 745 C C . LEU A 1 98 ? -10.912 -10.096 2.841 1.00 95.19 98 LEU A C 1
ATOM 747 O O . LEU A 1 98 ? -11.716 -10.444 3.703 1.00 95.19 98 LEU A O 1
ATOM 751 N N . ASP A 1 99 ? -9.622 -10.410 2.896 1.00 96.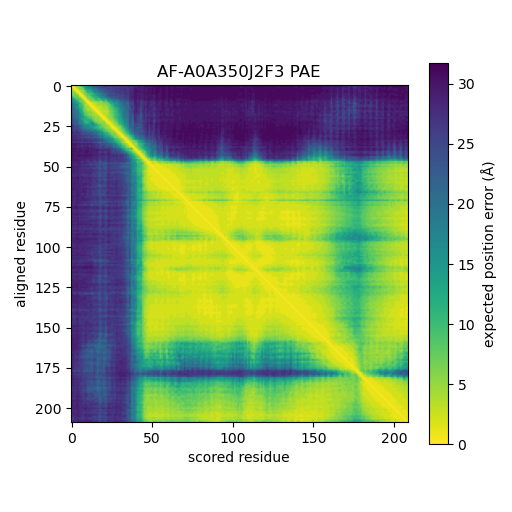06 99 ASP A N 1
ATOM 752 C CA . ASP A 1 99 ? -8.997 -11.125 4.008 1.00 96.06 99 ASP A CA 1
ATOM 753 C C . ASP A 1 99 ? -8.294 -10.130 4.933 1.00 96.06 99 ASP A C 1
ATOM 755 O O . ASP A 1 99 ? -7.314 -9.495 4.541 1.00 96.06 99 ASP A O 1
ATOM 759 N N . LEU A 1 100 ? -8.742 -10.029 6.183 1.00 97.38 100 LEU A N 1
ATOM 760 C CA . LEU A 1 100 ? -8.085 -9.202 7.192 1.00 97.38 100 LEU A CA 1
ATOM 761 C C . LEU A 1 100 ? -7.006 -9.993 7.950 1.00 97.38 100 LEU A C 1
ATOM 763 O O . LEU A 1 100 ? -7.225 -11.119 8.413 1.00 97.38 100 LEU A O 1
ATOM 767 N N . VAL A 1 101 ? -5.841 -9.373 8.145 1.00 97.19 101 VAL A N 1
ATOM 768 C CA . VAL A 1 101 ? -4.843 -9.798 9.133 1.00 97.19 101 VAL A CA 1
ATOM 769 C C . VAL A 1 101 ? -4.444 -8.644 1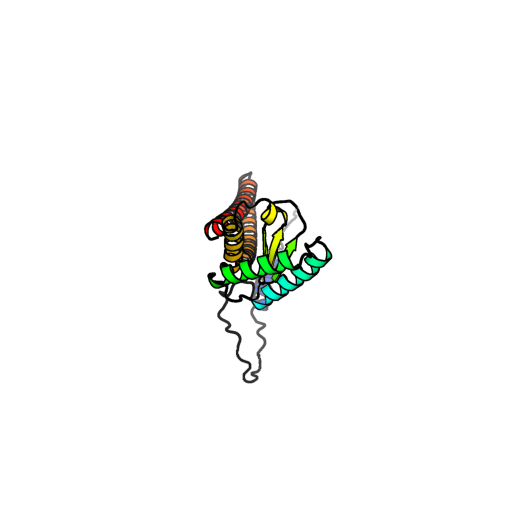0.039 1.00 97.19 101 VAL A C 1
ATOM 771 O O . VAL A 1 101 ? -4.099 -7.559 9.579 1.00 97.19 101 VAL A O 1
ATOM 774 N N . ILE A 1 102 ? -4.444 -8.896 11.345 1.00 98.19 102 ILE A N 1
ATOM 775 C CA . ILE A 1 102 ? -3.977 -7.930 12.336 1.00 98.19 102 ILE A CA 1
ATOM 776 C C . ILE A 1 102 ? -2.652 -8.435 12.887 1.00 98.19 102 ILE A C 1
ATOM 778 O O . ILE A 1 102 ? -2.560 -9.540 13.415 1.00 98.19 102 ILE A O 1
ATOM 782 N N . VAL A 1 103 ? -1.607 -7.640 12.716 1.00 98.25 103 VAL A N 1
ATOM 783 C CA . VAL A 1 103 ? -0.236 -7.981 13.078 1.00 98.25 103 VAL A CA 1
ATOM 784 C C . VAL A 1 103 ? 0.072 -7.383 14.440 1.00 98.25 103 VAL A C 1
ATOM 786 O O . VAL A 1 103 ? -0.055 -6.173 14.633 1.00 98.25 103 VAL A O 1
ATOM 789 N N . SER A 1 104 ? 0.540 -8.211 15.373 1.00 98.06 104 SER A N 1
ATOM 790 C CA . SER A 1 104 ? 0.982 -7.759 16.693 1.00 98.06 104 SER A CA 1
ATOM 791 C C . SER A 1 104 ? 2.340 -7.056 16.578 1.00 98.06 104 SER A C 1
ATOM 793 O O . SER A 1 104 ? 3.393 -7.635 16.853 1.00 98.06 104 SER A O 1
ATOM 795 N N . ASN A 1 105 ? 2.322 -5.798 16.143 1.00 97.94 105 ASN A N 1
ATOM 796 C CA . ASN A 1 105 ? 3.502 -4.973 15.928 1.00 97.94 105 ASN A CA 1
ATOM 797 C C . ASN A 1 105 ? 3.194 -3.511 16.301 1.00 97.94 105 ASN A C 1
ATOM 799 O O . ASN A 1 105 ? 2.250 -2.941 15.754 1.00 97.94 105 ASN A O 1
ATOM 803 N N . PRO A 1 106 ? 3.985 -2.878 17.190 1.00 97.38 106 PRO A N 1
ATOM 804 C CA . PRO A 1 106 ? 3.733 -1.512 17.645 1.00 97.38 106 PRO A CA 1
ATOM 805 C C . PRO A 1 106 ? 4.041 -0.427 16.599 1.00 97.38 106 PRO A C 1
ATOM 807 O O . PRO A 1 106 ? 3.802 0.747 16.870 1.00 97.38 106 PRO A O 1
ATOM 810 N N . THR A 1 107 ? 4.582 -0.755 15.422 1.00 98.00 107 THR A N 1
ATOM 811 C CA . THR A 1 107 ? 4.811 0.247 14.372 1.00 98.00 107 THR A CA 1
ATOM 812 C C . THR A 1 107 ? 3.505 0.659 13.689 1.00 98.00 107 THR A C 1
ATOM 814 O O . THR A 1 107 ? 2.628 -0.169 13.445 1.00 98.00 107 THR A O 1
ATOM 817 N N . ILE A 1 108 ? 3.383 1.944 13.343 1.00 97.62 108 ILE A N 1
ATOM 818 C CA . ILE A 1 108 ? 2.259 2.469 12.556 1.00 97.62 108 ILE A CA 1
ATOM 819 C C . ILE A 1 108 ? 2.417 1.975 11.117 1.00 97.62 108 ILE A C 1
ATOM 821 O O . ILE A 1 108 ? 3.308 2.436 10.406 1.00 97.62 108 ILE A O 1
ATOM 825 N N . ASN A 1 109 ? 1.591 1.011 10.711 1.00 97.50 109 ASN A N 1
ATOM 826 C CA . ASN A 1 109 ? 1.589 0.483 9.351 1.00 97.50 109 ASN A CA 1
ATOM 827 C C . ASN A 1 109 ? 0.252 -0.187 9.007 1.00 97.50 109 ASN A C 1
ATOM 829 O O . ASN A 1 109 ? -0.376 -0.813 9.866 1.00 97.50 109 ASN A O 1
ATOM 833 N N . ALA A 1 110 ? -0.108 -0.123 7.733 1.00 97.62 110 ALA A N 1
ATOM 834 C CA . ALA A 1 110 ? -1.083 -0.987 7.085 1.00 97.62 110 ALA A CA 1
ATOM 835 C C . ALA A 1 110 ? -0.528 -1.375 5.709 1.00 97.62 110 ALA A C 1
ATOM 837 O O . ALA A 1 110 ? 0.477 -0.817 5.270 1.00 97.62 110 ALA A O 1
ATOM 838 N N . PHE A 1 111 ? -1.111 -2.381 5.075 1.00 96.44 111 PHE A N 1
ATOM 839 C CA . PHE A 1 111 ? -0.727 -2.769 3.725 1.00 96.44 111 PHE A CA 1
ATOM 840 C C . PHE A 1 111 ? -1.854 -3.520 3.025 1.00 96.44 111 PHE A C 1
ATOM 842 O O . PHE A 1 111 ? -2.614 -4.263 3.649 1.00 96.44 111 PHE A O 1
ATOM 849 N N . ALA A 1 112 ? -1.881 -3.407 1.707 1.00 94.75 112 ALA A N 1
ATOM 850 C CA . ALA A 1 112 ? -2.650 -4.251 0.812 1.00 94.75 112 ALA A CA 1
ATOM 851 C C . ALA A 1 112 ? -1.735 -5.164 -0.015 1.00 94.75 112 ALA A C 1
ATOM 853 O O . ALA A 1 112 ? -0.703 -4.736 -0.537 1.00 94.75 112 ALA A O 1
ATOM 854 N N . VAL A 1 113 ? -2.127 -6.426 -0.195 1.00 92.19 113 VAL A N 1
ATOM 855 C CA . VAL A 1 113 ? -1.471 -7.341 -1.144 1.00 92.19 113 VAL A CA 1
ATOM 856 C C . VAL A 1 113 ? -2.501 -7.949 -2.104 1.00 92.19 113 VAL A C 1
ATOM 858 O O . VAL A 1 113 ? -3.701 -7.923 -1.818 1.00 92.19 113 VAL A O 1
ATOM 861 N N . PRO A 1 114 ? -2.068 -8.483 -3.264 1.00 88.56 114 PRO A N 1
ATOM 862 C CA . PRO A 1 114 ? -2.974 -9.038 -4.269 1.00 88.56 114 PRO A CA 1
ATOM 863 C C . PRO A 1 114 ? -3.948 -10.058 -3.697 1.00 88.56 114 PRO A C 1
ATOM 865 O O . PRO A 1 114 ? -3.622 -10.768 -2.748 1.00 88.56 114 PRO A O 1
ATOM 868 N N . GLY A 1 115 ? -5.118 -10.167 -4.323 1.00 88.94 115 GLY A N 1
ATOM 869 C CA . GLY A 1 115 ? -6.131 -11.134 -3.910 1.00 88.94 115 GLY A CA 1
ATOM 870 C C . GLY A 1 115 ? -6.980 -10.700 -2.717 1.00 88.94 115 GLY A C 1
ATOM 871 O O . GLY A 1 115 ? -7.544 -11.566 -2.062 1.00 88.94 115 GLY A O 1
ATOM 872 N N . GLY A 1 116 ? -7.060 -9.394 -2.433 1.00 93.25 116 GLY A N 1
ATOM 873 C CA . GLY A 1 116 ? -7.994 -8.845 -1.444 1.00 93.25 116 GLY A CA 1
ATOM 874 C C . GLY A 1 116 ? -7.502 -8.885 0.002 1.00 93.25 116 GLY A C 1
ATOM 875 O O . GLY A 1 116 ? -8.296 -8.730 0.922 1.00 93.25 116 GLY A O 1
ATOM 876 N N . VAL A 1 117 ? -6.209 -9.100 0.241 1.00 95.81 117 VAL A N 1
ATOM 877 C CA . VAL A 1 117 ? -5.690 -9.234 1.608 1.00 95.81 117 VAL A CA 1
ATOM 878 C C . VAL A 1 117 ? -5.257 -7.865 2.130 1.00 95.81 117 VAL A C 1
ATOM 880 O O . VAL A 1 117 ? -4.406 -7.202 1.532 1.00 95.81 117 VAL A O 1
ATOM 883 N N . ILE A 1 118 ? -5.814 -7.473 3.272 1.00 97.69 118 ILE A N 1
ATOM 884 C CA . ILE A 1 118 ? -5.505 -6.240 3.995 1.00 97.69 118 ILE A CA 1
ATOM 885 C C . ILE A 1 118 ? -4.848 -6.596 5.323 1.00 97.69 118 ILE A C 1
ATOM 887 O O . ILE A 1 118 ? -5.368 -7.391 6.108 1.00 97.69 118 ILE A O 1
ATOM 891 N N . GLY A 1 119 ? -3.700 -5.986 5.588 1.00 97.50 119 GLY A N 1
ATOM 892 C CA . GLY A 1 119 ? -2.980 -6.120 6.840 1.00 97.50 119 GLY A CA 1
ATOM 893 C C . GLY A 1 119 ? -2.909 -4.818 7.613 1.00 97.50 119 GLY A C 1
ATOM 894 O O . GLY A 1 119 ? -2.714 -3.750 7.038 1.00 97.50 119 GLY A O 1
ATOM 895 N N . VAL A 1 120 ? -3.032 -4.912 8.934 1.00 98.31 120 VAL A N 1
ATOM 896 C CA . VAL A 1 120 ? -2.952 -3.760 9.833 1.00 98.31 120 VAL A CA 1
ATOM 897 C C . VAL A 1 120 ? -2.086 -4.103 11.033 1.00 98.31 120 VAL A C 1
ATOM 899 O O . VAL A 1 120 ? -2.283 -5.136 11.668 1.00 98.31 120 VAL A O 1
ATOM 902 N N . ASN A 1 121 ? -1.137 -3.239 11.377 1.00 98.50 121 ASN A N 1
ATOM 903 C CA . ASN A 1 121 ? -0.365 -3.392 12.605 1.00 98.50 121 ASN A CA 1
ATOM 904 C C . ASN A 1 121 ? -1.140 -2.830 13.804 1.00 98.50 121 ASN A C 1
ATOM 906 O O . ASN A 1 121 ? -1.755 -1.768 13.703 1.00 98.50 121 ASN A O 1
ATOM 910 N N . THR A 1 122 ? -1.040 -3.473 14.971 1.00 98.06 122 THR A N 1
ATOM 911 C CA . THR A 1 122 ? -1.641 -2.968 16.221 1.00 98.06 122 THR A CA 1
ATOM 912 C C . THR A 1 122 ? -1.173 -1.555 16.574 1.00 98.06 122 THR A C 1
ATOM 914 O O . THR A 1 122 ? -1.946 -0.779 17.126 1.00 98.06 122 THR A O 1
ATOM 917 N N . GLY A 1 123 ? 0.045 -1.169 16.183 1.00 97.88 123 GLY A N 1
ATOM 918 C CA . GLY A 1 123 ? 0.535 0.203 16.294 1.00 97.88 123 GLY A CA 1
ATOM 919 C C . GLY A 1 123 ? -0.383 1.232 15.632 1.00 97.88 123 GLY A C 1
ATOM 920 O O . GLY A 1 123 ? -0.662 2.263 16.233 1.00 97.88 123 GLY A O 1
ATOM 921 N N . LEU A 1 124 ? -0.927 0.954 14.442 1.00 98.06 124 LEU A N 1
ATOM 922 C CA . LEU A 1 124 ? -1.844 1.893 13.787 1.00 98.06 124 LEU A CA 1
ATOM 923 C C . LEU A 1 124 ? -3.102 2.137 14.636 1.00 98.06 124 LEU A C 1
ATOM 925 O O . LEU A 1 124 ? -3.526 3.280 14.771 1.00 98.06 124 LEU A O 1
ATOM 929 N N . LEU A 1 125 ? -3.656 1.090 15.253 1.00 96.69 125 LEU A N 1
ATOM 930 C CA . LEU A 1 125 ? -4.833 1.199 16.121 1.00 96.69 125 LEU A CA 1
ATOM 931 C C . LEU A 1 125 ? -4.521 1.977 17.406 1.00 96.69 125 LEU A C 1
ATOM 933 O O . LEU A 1 125 ? -5.351 2.749 17.872 1.00 96.69 125 LEU A O 1
ATOM 937 N N . LEU A 1 126 ? -3.333 1.771 17.979 1.00 96.75 126 LEU A N 1
ATOM 938 C CA . LEU A 1 126 ? -2.918 2.401 19.235 1.00 96.75 126 LEU A CA 1
ATOM 939 C C . LEU A 1 126 ? -2.568 3.886 19.080 1.00 96.75 126 LEU A C 1
ATOM 941 O O . LEU A 1 126 ? -2.728 4.647 20.032 1.00 96.75 126 LEU A O 1
ATOM 945 N N . TYR A 1 127 ? -2.055 4.284 17.914 1.00 97.75 127 TYR A N 1
ATOM 946 C CA . TYR A 1 127 ? -1.610 5.655 17.658 1.00 97.75 127 TYR A CA 1
ATOM 947 C C . TYR A 1 127 ? -2.635 6.515 16.912 1.00 97.75 127 TYR A C 1
ATOM 949 O O . TYR A 1 127 ? -2.496 7.736 16.923 1.00 97.75 127 TYR A O 1
ATOM 957 N N . ALA A 1 128 ? -3.647 5.924 16.272 1.00 97.56 128 ALA A N 1
ATOM 958 C CA . ALA A 1 128 ? -4.727 6.694 15.666 1.00 97.56 128 ALA A CA 1
ATOM 959 C C . ALA A 1 128 ? -5.534 7.432 16.748 1.00 97.56 128 ALA A C 1
ATOM 961 O O . ALA A 1 128 ? -6.071 6.828 17.673 1.00 97.56 128 ALA A O 1
ATOM 962 N N . GLU A 1 129 ? -5.668 8.750 16.612 1.00 97.88 129 GLU A N 1
ATOM 963 C CA . GLU A 1 129 ? -6.401 9.592 17.568 1.00 97.88 129 GLU A CA 1
ATOM 964 C C . GLU A 1 129 ? -7.920 9.557 17.337 1.00 97.88 129 GLU A C 1
ATOM 966 O O . GLU A 1 129 ? -8.703 10.036 18.157 1.00 97.88 129 GLU A O 1
ATOM 971 N N . SER A 1 130 ? -8.356 9.020 16.194 1.00 98.19 130 SER A N 1
ATOM 972 C CA . SER A 1 130 ? -9.769 8.853 15.853 1.00 98.19 130 SER A CA 1
ATOM 973 C C . SER A 1 130 ? -9.977 7.738 14.829 1.00 98.19 130 SER A C 1
ATOM 975 O O . SER A 1 130 ? -9.093 7.448 14.020 1.00 98.19 130 SER A O 1
ATOM 977 N N . GLU A 1 131 ? -11.193 7.182 14.790 1.00 97.75 131 GLU A N 1
ATOM 978 C CA . GLU A 1 131 ? -11.603 6.225 13.750 1.00 97.75 131 GLU A CA 1
ATOM 979 C C . GLU A 1 131 ? -11.440 6.812 12.339 1.00 97.75 131 GLU A C 1
ATOM 981 O O . GLU A 1 131 ? -11.107 6.085 11.412 1.00 97.75 131 GLU A O 1
ATOM 986 N N . ALA A 1 132 ? -11.593 8.130 12.168 1.00 98.25 132 ALA A N 1
ATOM 987 C CA . ALA A 1 132 ? -11.409 8.787 10.875 1.00 98.25 132 ALA A CA 1
ATOM 988 C C . ALA A 1 132 ? -9.963 8.686 10.357 1.00 98.25 132 ALA A C 1
ATOM 990 O O . ALA A 1 132 ? -9.754 8.486 9.161 1.00 98.25 132 ALA A O 1
ATOM 991 N N . GLN A 1 133 ? -8.963 8.785 11.240 1.00 98.12 133 GLN A N 1
ATOM 992 C CA . GLN A 1 133 ? -7.559 8.604 10.855 1.00 98.12 133 GLN A CA 1
ATOM 993 C C . GLN A 1 133 ? -7.293 7.152 10.451 1.00 98.12 133 GLN A C 1
ATOM 995 O O . GLN A 1 133 ? -6.718 6.911 9.391 1.00 98.12 133 GLN A O 1
ATOM 1000 N N . LEU A 1 134 ? -7.787 6.184 11.227 1.00 98.19 134 LEU A N 1
ATOM 1001 C CA . LEU A 1 134 ? -7.694 4.766 10.874 1.00 98.19 134 LEU A CA 1
ATOM 1002 C C . LEU A 1 134 ? -8.376 4.475 9.527 1.00 98.19 134 LEU A C 1
ATOM 1004 O O . LEU A 1 134 ? -7.783 3.859 8.644 1.00 98.19 134 LEU A O 1
ATOM 1008 N N . ALA A 1 135 ? -9.598 4.977 9.348 1.00 98.25 135 ALA A N 1
ATOM 1009 C CA . ALA A 1 135 ? -10.372 4.825 8.127 1.00 98.25 135 ALA A CA 1
ATOM 1010 C C . ALA A 1 135 ? -9.679 5.452 6.914 1.00 98.25 135 ALA A C 1
ATOM 1012 O O . ALA A 1 135 ? -9.753 4.877 5.832 1.00 98.25 135 ALA A O 1
ATOM 1013 N N . SER A 1 136 ? -8.984 6.585 7.072 1.00 97.62 136 SER A N 1
ATOM 1014 C CA . SER A 1 136 ? -8.217 7.187 5.973 1.00 97.62 136 SER A CA 1
ATOM 1015 C C . SER A 1 136 ? -7.096 6.272 5.478 1.00 97.62 136 SER A C 1
ATOM 1017 O O . SER A 1 136 ? -6.961 6.091 4.272 1.00 97.62 136 SER A O 1
ATOM 1019 N N . VAL A 1 137 ? -6.367 5.620 6.391 1.00 98.00 137 VAL A N 1
ATOM 1020 C CA . VAL A 1 137 ? -5.295 4.682 6.028 1.00 98.00 137 VAL A CA 1
ATOM 1021 C C . VAL A 1 137 ? -5.878 3.430 5.377 1.00 98.00 137 VAL A C 1
ATOM 1023 O O . VAL A 1 137 ? -5.428 3.027 4.314 1.00 98.00 137 VAL A O 1
ATOM 1026 N N . LEU A 1 138 ? -6.938 2.847 5.944 1.00 98.12 138 LEU A N 1
ATOM 1027 C CA . LEU A 1 138 ? -7.600 1.689 5.330 1.00 98.12 138 LEU A CA 1
ATOM 1028 C C . LEU A 1 138 ? -8.185 2.010 3.950 1.00 98.12 138 LEU A C 1
ATOM 1030 O O . LEU A 1 138 ? -8.118 1.179 3.051 1.00 98.12 138 LEU A O 1
ATOM 1034 N N . SER A 1 139 ? -8.750 3.204 3.770 1.00 97.62 139 SER A N 1
ATOM 1035 C CA . SER A 1 139 ? -9.294 3.636 2.477 1.00 97.62 139 SER A CA 1
ATOM 1036 C C . SER A 1 139 ? -8.195 3.795 1.429 1.00 97.62 139 SER A C 1
ATOM 1038 O O . SER A 1 139 ? -8.395 3.398 0.286 1.00 97.62 139 SER A O 1
ATOM 1040 N N . HIS A 1 140 ? -7.028 4.304 1.828 1.00 97.50 140 HIS A N 1
ATOM 1041 C CA . HIS A 1 140 ? -5.844 4.375 0.976 1.00 97.50 140 HIS A CA 1
ATOM 1042 C C . HIS A 1 140 ? -5.375 2.971 0.541 1.00 97.50 140 HIS A C 1
ATOM 1044 O O . HIS A 1 140 ? -5.200 2.712 -0.649 1.00 97.50 140 HIS A O 1
ATOM 1050 N N . GLU A 1 141 ? -5.297 2.007 1.466 1.00 96.69 141 GLU A N 1
ATOM 1051 C CA . GLU A 1 141 ? -4.965 0.612 1.126 1.00 96.69 141 GLU A CA 1
ATOM 1052 C C . GLU A 1 141 ? -6.017 -0.044 0.211 1.00 96.69 141 GLU A C 1
ATOM 1054 O O . GLU A 1 141 ? -5.682 -0.754 -0.742 1.00 96.69 141 GLU A O 1
ATOM 1059 N N . LEU A 1 142 ? -7.306 0.225 0.446 1.00 97.06 142 LEU A N 1
ATOM 1060 C CA . LEU A 1 142 ? -8.391 -0.220 -0.434 1.00 97.06 142 LEU A CA 1
ATOM 1061 C C . LEU A 1 142 ? -8.267 0.385 -1.838 1.00 97.06 142 LEU A C 1
ATOM 1063 O O . LEU A 1 142 ? -8.553 -0.307 -2.816 1.00 97.06 142 LEU A O 1
ATOM 1067 N N . ALA A 1 143 ? -7.814 1.634 -1.965 1.00 96.06 143 ALA A N 1
ATOM 1068 C CA . ALA A 1 143 ? -7.569 2.253 -3.262 1.00 96.06 143 ALA A CA 1
ATOM 1069 C C . ALA A 1 143 ? -6.430 1.546 -4.018 1.00 96.06 143 ALA A C 1
ATOM 1071 O O . ALA A 1 143 ? -6.572 1.279 -5.211 1.00 96.06 143 ALA A O 1
ATOM 1072 N N . HIS A 1 144 ? -5.357 1.115 -3.341 1.00 95.38 144 HIS A N 1
ATOM 1073 C CA . HIS A 1 144 ? -4.319 0.293 -3.980 1.00 95.38 144 HIS A CA 1
ATOM 1074 C C . HIS A 1 144 ? -4.854 -1.028 -4.551 1.00 95.38 144 HIS A C 1
ATOM 1076 O O . HIS A 1 144 ? -4.429 -1.436 -5.641 1.00 95.38 144 HIS A O 1
ATOM 1082 N N . LEU A 1 145 ? -5.786 -1.683 -3.849 1.00 93.94 145 LEU A N 1
ATOM 1083 C CA . LEU A 1 145 ? -6.466 -2.881 -4.351 1.00 93.94 145 LEU A CA 1
ATOM 1084 C C . LEU A 1 145 ? -7.385 -2.561 -5.529 1.00 93.94 145 LEU A C 1
ATOM 1086 O O . LEU A 1 145 ? -7.291 -3.216 -6.565 1.00 93.94 145 LEU A O 1
ATOM 1090 N N . SER A 1 146 ? -8.225 -1.535 -5.384 1.00 93.69 146 SER A N 1
ATOM 1091 C CA . SER A 1 146 ? -9.190 -1.098 -6.398 1.00 93.69 146 SER A CA 1
ATOM 1092 C C . SER A 1 146 ? -8.506 -0.766 -7.721 1.00 93.69 146 SER A C 1
ATOM 1094 O O . SER A 1 146 ? -8.914 -1.222 -8.784 1.00 93.69 146 SER A O 1
ATOM 1096 N N . GLN A 1 147 ? -7.390 -0.042 -7.647 1.00 92.94 147 GLN A N 1
ATOM 1097 C CA . GLN A 1 147 ? -6.605 0.359 -8.810 1.00 92.94 147 GLN A CA 1
ATOM 1098 C C . GLN A 1 147 ? -5.678 -0.748 -9.327 1.00 92.94 147 GLN A C 1
ATOM 1100 O O . GLN A 1 147 ? -4.940 -0.531 -10.294 1.00 92.94 147 GLN A O 1
ATOM 1105 N N . ARG A 1 148 ? -5.672 -1.922 -8.677 1.00 92.31 148 ARG A N 1
ATOM 1106 C CA . ARG A 1 148 ? -4.799 -3.068 -8.975 1.00 92.31 148 ARG A CA 1
ATOM 1107 C C . ARG A 1 148 ? -3.338 -2.638 -9.145 1.00 92.31 148 ARG A C 1
ATOM 1109 O O . ARG A 1 148 ? -2.632 -3.094 -10.051 1.00 92.31 148 ARG A O 1
ATOM 1116 N N . HIS A 1 149 ? -2.866 -1.749 -8.264 1.00 93.00 149 HIS A N 1
ATOM 1117 C CA . HIS A 1 149 ? -1.532 -1.143 -8.353 1.00 93.00 149 HIS A CA 1
ATOM 1118 C C . HIS A 1 149 ? -0.410 -2.190 -8.381 1.00 93.00 149 HIS A C 1
ATOM 1120 O O . HIS A 1 149 ? 0.572 -2.016 -9.107 1.00 93.00 149 HIS A O 1
ATOM 1126 N N . PHE A 1 150 ? -0.569 -3.314 -7.671 1.00 89.25 150 PHE A N 1
ATOM 1127 C CA . PHE A 1 150 ? 0.376 -4.429 -7.749 1.00 89.25 150 PHE A CA 1
ATOM 1128 C C . PHE A 1 150 ? 0.446 -5.022 -9.160 1.00 89.25 150 PHE A C 1
ATOM 1130 O O . PHE A 1 150 ? 1.528 -5.076 -9.742 1.00 89.25 150 PHE A O 1
ATOM 1137 N N . ALA A 1 151 ? -0.692 -5.415 -9.734 1.00 88.69 151 ALA A N 1
ATOM 1138 C CA . ALA A 1 151 ? -0.759 -6.021 -11.062 1.00 88.69 151 ALA A CA 1
ATOM 1139 C C . ALA A 1 151 ? -0.149 -5.102 -12.128 1.00 88.69 151 ALA A C 1
ATOM 1141 O O . ALA A 1 151 ? 0.717 -5.512 -12.904 1.00 88.69 151 ALA A O 1
ATOM 1142 N N . ARG A 1 152 ? -0.519 -3.816 -12.078 1.00 89.56 152 ARG A N 1
ATOM 1143 C CA . ARG A 1 152 ? 0.036 -2.766 -12.938 1.00 89.56 152 ARG A CA 1
ATOM 1144 C C . ARG A 1 152 ? 1.541 -2.593 -12.753 1.00 89.56 152 ARG A C 1
ATOM 1146 O O . ARG A 1 152 ? 2.250 -2.381 -13.732 1.00 89.56 152 ARG A O 1
ATOM 1153 N N . SER A 1 153 ? 2.052 -2.684 -11.523 1.00 88.25 153 SER A N 1
ATOM 1154 C CA . SER A 1 153 ? 3.494 -2.579 -11.255 1.00 88.25 153 SER A CA 1
ATOM 1155 C C . SER A 1 153 ? 4.283 -3.777 -11.786 1.00 88.25 153 SER A C 1
ATOM 1157 O O . SER A 1 153 ? 5.352 -3.587 -12.368 1.00 88.25 153 SER A O 1
ATOM 1159 N N . VAL A 1 154 ? 3.742 -4.994 -11.665 1.00 86.12 154 VAL A N 1
ATOM 1160 C CA . VAL A 1 154 ? 4.324 -6.203 -12.263 1.00 86.12 154 VAL A CA 1
ATOM 1161 C C . VAL A 1 154 ? 4.366 -6.062 -13.781 1.00 86.12 154 VAL A C 1
ATOM 1163 O O . VAL A 1 154 ? 5.399 -6.314 -14.402 1.00 86.12 154 VAL A O 1
ATOM 1166 N N . GLU A 1 155 ? 3.275 -5.593 -14.382 1.00 86.06 155 GLU A N 1
ATOM 1167 C CA . GLU A 1 155 ? 3.205 -5.363 -15.821 1.00 86.06 155 GLU A CA 1
ATOM 1168 C C . GLU A 1 155 ? 4.187 -4.284 -16.292 1.00 86.06 155 GLU A C 1
ATOM 1170 O O . GLU A 1 155 ? 4.926 -4.485 -17.262 1.00 86.06 155 GLU A O 1
ATOM 1175 N N . ALA A 1 156 ? 4.251 -3.160 -15.578 1.00 85.88 156 ALA A N 1
ATOM 1176 C CA . ALA A 1 156 ? 5.197 -2.091 -15.859 1.00 85.88 156 ALA A CA 1
ATOM 1177 C C . ALA A 1 156 ? 6.649 -2.576 -15.746 1.00 85.88 156 ALA A C 1
ATOM 1179 O O . ALA A 1 156 ? 7.462 -2.241 -16.606 1.00 85.88 156 ALA A O 1
ATOM 1180 N N . SER A 1 157 ? 6.966 -3.406 -14.746 1.00 84.25 157 SER A N 1
ATOM 1181 C CA . SER A 1 157 ? 8.303 -3.979 -14.555 1.00 84.25 157 SER A CA 1
ATOM 1182 C C . SER A 1 157 ? 8.707 -4.918 -15.697 1.00 84.25 157 SER A C 1
ATOM 1184 O O . SER A 1 157 ? 9.833 -4.855 -16.194 1.00 84.25 157 SER A O 1
ATOM 1186 N N . GLN A 1 158 ? 7.793 -5.756 -16.192 1.00 83.56 158 GLN A N 1
ATOM 1187 C CA . GLN A 1 158 ? 8.083 -6.619 -17.342 1.00 83.56 158 GLN A CA 1
ATOM 1188 C C . GLN A 1 158 ? 8.348 -5.799 -18.612 1.00 83.5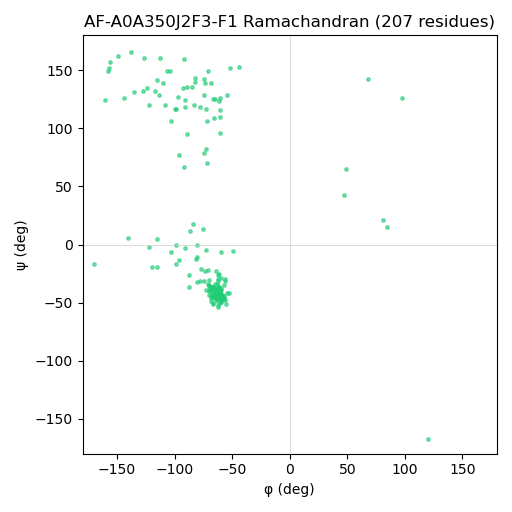6 158 GLN A C 1
ATOM 1190 O O . GLN A 1 158 ? 9.322 -6.051 -19.330 1.00 83.56 158 GLN A O 1
ATOM 1195 N N . ARG A 1 159 ? 7.534 -4.763 -18.857 1.00 83.19 159 ARG A N 1
ATOM 1196 C CA . ARG A 1 159 ? 7.733 -3.827 -19.976 1.00 83.19 159 ARG A CA 1
ATOM 1197 C C . ARG A 1 159 ? 9.043 -3.047 -19.849 1.00 83.19 159 ARG A C 1
ATOM 1199 O O . ARG A 1 159 ? 9.753 -2.874 -20.846 1.00 83.19 159 ARG A O 1
ATOM 1206 N N . SER A 1 160 ? 9.394 -2.596 -18.643 1.00 81.69 160 SER A N 1
ATOM 1207 C CA . SER A 1 160 ? 10.658 -1.897 -18.410 1.00 81.69 160 SER A CA 1
ATOM 1208 C C . SER A 1 160 ? 11.846 -2.820 -18.641 1.00 81.69 160 SER A C 1
ATOM 1210 O O . SER A 1 160 ? 12.775 -2.406 -19.316 1.00 81.69 160 SER A O 1
ATOM 1212 N N . ASN A 1 161 ? 11.798 -4.081 -18.199 1.00 81.12 161 ASN A N 1
ATOM 1213 C CA . ASN A 1 161 ? 12.884 -5.043 -18.422 1.00 81.12 161 ASN A CA 1
ATOM 1214 C C . ASN A 1 161 ? 13.172 -5.253 -19.913 1.00 81.12 161 ASN A C 1
ATOM 1216 O O . ASN A 1 161 ? 14.332 -5.236 -20.329 1.00 81.12 161 ASN A O 1
ATOM 1220 N N . PHE A 1 162 ? 12.124 -5.387 -20.732 1.00 82.56 162 PHE A N 1
ATOM 1221 C CA . PHE A 1 162 ? 12.275 -5.464 -22.185 1.00 82.56 162 PHE A CA 1
ATOM 1222 C C . PHE A 1 162 ? 12.905 -4.187 -22.761 1.00 82.56 162 PHE A C 1
ATOM 1224 O O . PHE A 1 162 ? 13.830 -4.256 -23.570 1.00 82.56 162 PHE A O 1
ATOM 1231 N N . THR A 1 163 ? 12.452 -3.020 -22.301 1.00 81.00 163 THR A N 1
ATOM 1232 C CA . THR A 1 163 ? 12.970 -1.715 -22.742 1.00 81.00 163 THR A CA 1
ATOM 1233 C C . THR A 1 163 ? 14.431 -1.514 -22.334 1.00 81.00 163 THR A C 1
ATOM 1235 O O . THR A 1 163 ? 15.238 -1.065 -23.143 1.00 81.00 163 THR A O 1
ATOM 1238 N N . THR A 1 164 ? 14.805 -1.885 -21.110 1.00 80.62 164 THR A N 1
ATOM 1239 C CA . THR A 1 164 ? 16.182 -1.826 -20.611 1.00 80.62 164 THR A CA 1
ATOM 1240 C C . THR A 1 164 ? 17.086 -2.759 -21.403 1.00 80.62 164 THR A C 1
ATOM 1242 O O . THR A 1 164 ? 18.183 -2.353 -21.777 1.00 80.62 164 THR A O 1
ATOM 1245 N N . LEU A 1 165 ? 16.628 -3.974 -21.723 1.00 83.44 165 LEU A N 1
ATOM 1246 C CA . LEU A 1 165 ? 17.372 -4.893 -22.582 1.00 83.44 165 LEU A CA 1
ATOM 1247 C C . LEU A 1 165 ? 17.550 -4.319 -23.993 1.00 83.44 165 LEU A C 1
ATOM 1249 O O . LEU A 1 165 ? 18.658 -4.338 -24.521 1.00 83.44 165 LEU A O 1
ATOM 1253 N N . ALA A 1 166 ? 16.493 -3.764 -24.588 1.00 83.06 166 ALA A N 1
ATOM 1254 C CA . ALA A 1 166 ? 16.570 -3.112 -25.892 1.00 83.06 166 ALA A CA 1
ATOM 1255 C C . ALA A 1 166 ? 17.537 -1.914 -25.877 1.00 83.06 166 ALA A C 1
ATOM 1257 O O . ALA A 1 166 ? 18.358 -1.781 -26.782 1.00 83.06 166 ALA A O 1
ATOM 1258 N N . GLY A 1 167 ? 17.495 -1.086 -24.828 1.00 78.81 167 GLY A N 1
ATOM 1259 C CA . GLY A 1 167 ? 18.410 0.037 -24.620 1.00 78.81 167 GLY A CA 1
ATOM 1260 C C . GLY A 1 167 ? 19.859 -0.406 -24.426 1.00 78.81 167 GLY A C 1
ATOM 1261 O O . GLY A 1 167 ? 20.762 0.185 -25.010 1.00 78.81 167 GLY A O 1
ATOM 1262 N N . LEU A 1 168 ? 20.089 -1.497 -23.691 1.00 80.69 168 LEU A N 1
ATOM 1263 C CA . LEU A 1 168 ? 21.412 -2.101 -23.536 1.00 80.69 168 LEU A CA 1
ATOM 1264 C C . LEU A 1 168 ? 21.947 -2.621 -24.876 1.00 80.69 168 LEU A C 1
ATOM 1266 O O . LEU A 1 168 ? 23.087 -2.330 -25.226 1.00 80.69 168 LEU A O 1
ATOM 1270 N N . LEU A 1 169 ? 21.135 -3.352 -25.643 1.00 83.19 169 LEU A N 1
ATOM 1271 C CA . LEU A 1 169 ? 21.518 -3.854 -26.966 1.00 83.19 169 LEU A CA 1
ATOM 1272 C C . LEU A 1 169 ? 21.813 -2.705 -27.936 1.00 83.19 169 LEU A C 1
ATOM 1274 O O . LEU A 1 169 ? 22.835 -2.732 -28.619 1.00 83.19 169 LEU A O 1
ATOM 1278 N N . ALA A 1 170 ? 20.970 -1.670 -27.954 1.00 79.75 170 ALA A N 1
ATOM 1279 C CA . ALA A 1 170 ? 21.213 -0.460 -28.730 1.00 79.75 170 ALA A CA 1
ATOM 1280 C C . ALA A 1 170 ? 22.510 0.236 -28.290 1.00 79.75 170 ALA A C 1
ATOM 1282 O O . ALA A 1 170 ? 23.315 0.620 -29.136 1.00 79.75 170 ALA A O 1
ATOM 1283 N N . GLY A 1 171 ? 22.754 0.328 -26.979 1.00 74.56 171 GLY A N 1
ATOM 1284 C CA . GLY A 1 171 ? 23.981 0.862 -26.395 1.00 74.56 171 GLY A CA 1
ATOM 1285 C C . GLY A 1 171 ? 25.228 0.080 -26.809 1.00 74.56 171 GLY A C 1
ATOM 1286 O O . GLY A 1 171 ? 26.232 0.694 -27.144 1.00 74.56 171 GLY A O 1
ATOM 1287 N N . ILE A 1 172 ? 25.159 -1.254 -26.870 1.00 78.06 172 ILE A N 1
ATOM 1288 C CA . ILE A 1 172 ? 26.251 -2.115 -27.360 1.00 78.06 172 ILE A CA 1
ATOM 1289 C C . ILE A 1 172 ? 26.500 -1.895 -28.857 1.00 78.06 172 ILE A C 1
ATOM 1291 O O . ILE A 1 172 ? 27.650 -1.817 -29.281 1.00 78.06 172 ILE A O 1
ATOM 1295 N N . VAL A 1 173 ? 25.446 -1.779 -29.670 1.00 82.19 173 VAL A N 1
ATOM 1296 C CA . VAL A 1 173 ? 25.583 -1.494 -31.10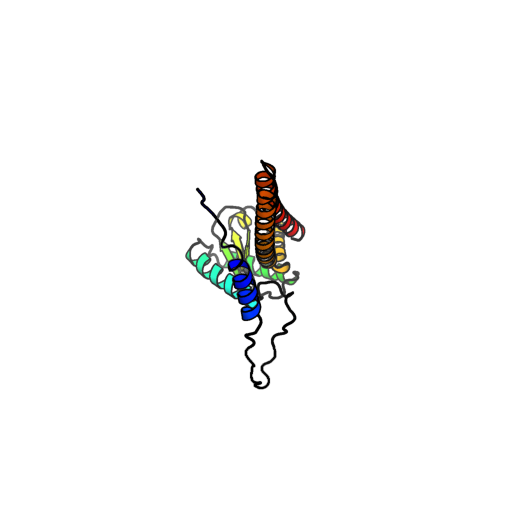9 1.00 82.19 173 VAL A CA 1
ATOM 1297 C C . VAL A 1 173 ? 26.225 -0.123 -31.332 1.00 82.19 173 VAL A C 1
ATOM 1299 O O . VAL A 1 173 ? 27.151 -0.006 -32.131 1.00 82.19 173 VAL A O 1
ATOM 1302 N N . LEU A 1 174 ? 25.783 0.897 -30.590 1.00 77.69 174 LEU A N 1
ATOM 1303 C CA . LEU A 1 174 ? 26.391 2.229 -30.585 1.00 77.69 174 LEU A CA 1
ATOM 1304 C C . LEU A 1 174 ? 27.856 2.164 -30.143 1.00 77.69 174 LEU A C 1
ATOM 1306 O O . LEU A 1 174 ? 28.711 2.707 -30.830 1.00 77.69 174 LEU A O 1
ATOM 1310 N N . ALA A 1 175 ? 28.155 1.429 -29.071 1.00 73.12 175 ALA A N 1
ATOM 1311 C CA . ALA A 1 175 ? 29.509 1.223 -28.567 1.00 73.12 175 ALA A CA 1
ATOM 1312 C C . ALA A 1 175 ? 30.439 0.552 -29.582 1.00 73.12 175 ALA A C 1
ATOM 1314 O O . ALA A 1 175 ? 31.612 0.889 -29.661 1.00 73.12 175 ALA A O 1
ATOM 1315 N N . ALA A 1 176 ? 29.926 -0.396 -30.366 1.00 73.62 176 ALA A N 1
ATOM 1316 C CA . ALA A 1 176 ? 30.689 -1.047 -31.425 1.00 73.62 176 ALA A CA 1
ATOM 1317 C C . ALA A 1 176 ? 30.912 -0.131 -32.644 1.00 73.62 176 ALA A C 1
ATOM 1319 O O . ALA A 1 176 ? 31.840 -0.360 -33.417 1.00 73.62 176 ALA A O 1
ATOM 1320 N N . ALA A 1 177 ? 30.063 0.886 -32.823 1.00 76.06 177 ALA A N 1
ATOM 1321 C CA . ALA A 1 177 ? 30.139 1.863 -33.907 1.00 76.06 177 ALA A CA 1
ATOM 1322 C C . ALA A 1 177 ? 30.869 3.167 -33.519 1.00 76.06 177 ALA A C 1
ATOM 1324 O O . ALA A 1 177 ? 31.198 3.956 -34.404 1.00 76.06 177 ALA A O 1
ATOM 1325 N N . SER A 1 178 ? 31.117 3.406 -32.225 1.00 66.62 178 SER A N 1
ATOM 1326 C CA . SER A 1 178 ? 31.753 4.617 -31.693 1.00 66.62 178 SER A CA 1
ATOM 1327 C C . SER A 1 178 ? 32.993 4.291 -30.859 1.00 66.62 178 SER A C 1
ATOM 1329 O O . SER A 1 178 ? 32.932 3.442 -29.976 1.00 66.62 178 SER A O 1
ATOM 1331 N N . GLU A 1 179 ? 34.094 5.012 -31.046 1.00 64.81 179 GLU A N 1
ATOM 1332 C CA . GLU A 1 179 ? 35.257 4.921 -30.154 1.00 64.81 179 GLU A CA 1
ATOM 1333 C C . GLU A 1 179 ? 35.048 5.816 -28.909 1.00 64.81 179 GLU A C 1
ATOM 1335 O O . GLU A 1 179 ? 34.890 7.028 -29.043 1.00 64.81 179 GLU A O 1
ATOM 1340 N N . GLY A 1 180 ? 35.052 5.245 -27.692 1.00 65.25 180 GLY A N 1
ATOM 1341 C CA . GLY A 1 180 ? 35.169 6.001 -26.425 1.00 65.25 180 GLY A CA 1
ATOM 1342 C C . GLY A 1 180 ? 34.013 5.892 -25.408 1.00 65.25 180 GLY A C 1
ATOM 1343 O O . GLY A 1 180 ? 33.129 5.043 -25.517 1.00 65.25 180 GLY A O 1
ATOM 1344 N N . ASP A 1 181 ? 34.034 6.787 -24.406 1.00 73.12 181 ASP A N 1
ATOM 1345 C CA . ASP A 1 181 ? 33.145 6.864 -23.217 1.00 73.12 181 ASP A CA 1
ATOM 1346 C C . ASP A 1 181 ? 31.637 7.042 -23.511 1.00 73.12 181 ASP A C 1
ATOM 1348 O O . ASP A 1 181 ? 30.800 6.980 -22.609 1.00 73.12 181 ASP A O 1
ATOM 1352 N N . ALA A 1 182 ? 31.243 7.246 -24.770 1.00 75.44 182 ALA A N 1
ATOM 1353 C CA . ALA A 1 182 ? 29.835 7.386 -25.150 1.00 75.44 182 ALA A CA 1
ATOM 1354 C C . ALA A 1 182 ? 29.032 6.092 -24.906 1.00 75.44 182 ALA A C 1
ATOM 1356 O O . ALA A 1 182 ? 27.863 6.138 -24.520 1.00 75.44 182 ALA A O 1
ATOM 1357 N N . ALA A 1 183 ? 29.679 4.937 -25.078 1.00 72.31 183 ALA A N 1
ATOM 1358 C CA . ALA A 1 183 ? 29.114 3.618 -24.820 1.00 72.31 183 ALA A CA 1
ATOM 1359 C C . ALA A 1 183 ? 28.724 3.416 -23.349 1.00 72.31 183 ALA A C 1
ATOM 1361 O O . ALA A 1 183 ? 27.598 3.028 -23.027 1.00 72.31 183 ALA A O 1
ATOM 1362 N N . SER A 1 184 ? 29.667 3.692 -22.448 1.00 77.38 184 SER A N 1
ATOM 1363 C CA . SER A 1 184 ? 29.476 3.561 -21.004 1.00 77.38 184 SER A CA 1
ATOM 1364 C C . SER A 1 184 ? 28.438 4.566 -20.506 1.00 77.38 184 SER A C 1
ATOM 1366 O O . SER A 1 184 ? 27.552 4.188 -19.737 1.00 77.38 184 SER A O 1
ATOM 1368 N N . ALA A 1 185 ? 28.461 5.800 -21.020 1.00 82.75 185 ALA A N 1
ATOM 1369 C CA . ALA A 1 185 ? 27.443 6.806 -20.735 1.00 82.75 185 ALA A CA 1
ATOM 1370 C C . ALA A 1 185 ? 26.033 6.355 -21.163 1.00 82.75 185 ALA A C 1
ATOM 1372 O O . ALA A 1 185 ? 25.087 6.496 -20.387 1.00 82.75 185 ALA A O 1
ATOM 1373 N N . ALA A 1 186 ? 25.878 5.753 -22.348 1.00 80.56 186 ALA A N 1
ATOM 1374 C CA . ALA A 1 186 ? 24.587 5.256 -22.831 1.00 80.56 186 ALA A CA 1
ATOM 1375 C C . ALA A 1 186 ? 24.030 4.107 -21.968 1.00 80.56 186 ALA A C 1
ATOM 1377 O O . ALA A 1 186 ? 22.831 4.066 -21.672 1.00 80.56 186 ALA A O 1
ATOM 1378 N N . ILE A 1 187 ? 24.895 3.194 -21.515 1.00 80.62 187 ILE A N 1
ATOM 1379 C CA . ILE A 1 187 ? 24.507 2.091 -20.622 1.00 80.62 187 ILE A CA 1
ATOM 1380 C C . ILE A 1 187 ? 24.077 2.626 -19.250 1.00 80.62 187 ILE A C 1
ATOM 1382 O O . ILE A 1 187 ? 23.050 2.201 -18.715 1.00 80.62 187 ILE A O 1
ATOM 1386 N N . MET A 1 188 ? 24.827 3.570 -18.675 1.00 85.44 188 MET A N 1
ATOM 1387 C CA . MET A 1 188 ? 24.463 4.201 -17.402 1.00 85.44 188 MET A CA 1
ATOM 1388 C C . MET A 1 188 ? 23.152 4.983 -17.517 1.00 85.44 188 MET A C 1
ATOM 1390 O O . MET A 1 188 ? 22.283 4.844 -16.658 1.00 85.44 188 MET A O 1
ATOM 1394 N N . ALA A 1 189 ? 22.968 5.741 -18.601 1.00 85.62 189 ALA A N 1
ATOM 1395 C CA . ALA A 1 189 ? 21.736 6.479 -18.861 1.00 85.62 189 ALA A CA 1
ATOM 1396 C C . ALA A 1 189 ? 20.520 5.546 -18.976 1.00 85.62 189 ALA A C 1
ATOM 1398 O O . ALA A 1 189 ? 19.471 5.833 -18.404 1.00 85.62 189 ALA A O 1
ATOM 1399 N N . SER A 1 190 ? 20.669 4.400 -19.647 1.00 83.69 190 SER A N 1
ATOM 1400 C CA . SER A 1 190 ? 19.595 3.406 -19.784 1.00 83.69 190 SER A CA 1
ATOM 1401 C C . SER A 1 190 ? 19.170 2.822 -18.432 1.00 83.69 190 SER A C 1
ATOM 1403 O O . SER A 1 190 ? 17.979 2.671 -18.166 1.00 83.69 190 SER A O 1
ATOM 1405 N N . GLN A 1 191 ? 20.132 2.535 -17.551 1.00 85.94 191 GLN A N 1
ATOM 1406 C CA . GLN A 1 191 ? 19.843 2.061 -16.193 1.00 85.94 191 GLN A CA 1
ATOM 1407 C C . GLN A 1 191 ? 19.197 3.151 -15.333 1.00 85.94 191 GLN A C 1
ATOM 1409 O O . GLN A 1 191 ? 18.211 2.888 -14.647 1.00 85.94 191 GLN A O 1
ATOM 1414 N N . ALA A 1 192 ? 19.702 4.384 -15.406 1.00 88.75 192 ALA A N 1
ATOM 1415 C CA . ALA A 1 192 ? 19.129 5.518 -14.688 1.00 88.75 192 ALA A CA 1
ATOM 1416 C C . ALA A 1 192 ? 17.674 5.781 -15.112 1.00 88.75 192 ALA A C 1
ATOM 1418 O O . ALA A 1 192 ? 16.812 5.978 -14.259 1.00 88.75 192 ALA A O 1
ATOM 1419 N N . ALA A 1 193 ? 17.381 5.709 -16.414 1.00 88.19 193 ALA A N 1
ATOM 1420 C CA . ALA A 1 193 ? 16.028 5.857 -16.942 1.00 88.19 193 ALA A CA 1
ATOM 1421 C C . ALA A 1 193 ? 15.079 4.747 -16.458 1.00 88.19 193 ALA A C 1
ATOM 1423 O O . ALA A 1 193 ? 13.917 5.020 -16.155 1.00 88.19 193 ALA A O 1
ATOM 1424 N N . ALA A 1 194 ? 15.562 3.505 -16.346 1.00 86.25 194 ALA A N 1
ATOM 1425 C CA . ALA A 1 194 ? 14.771 2.396 -15.816 1.00 86.25 194 ALA A CA 1
ATOM 1426 C C . ALA A 1 194 ? 14.394 2.617 -14.339 1.00 86.25 194 ALA A C 1
ATOM 1428 O O . ALA A 1 194 ? 13.226 2.473 -13.974 1.00 86.25 194 ALA A O 1
ATOM 1429 N N . LEU A 1 195 ? 15.360 3.040 -13.513 1.00 88.88 195 LEU A N 1
ATOM 1430 C CA . LEU A 1 195 ? 15.123 3.367 -12.104 1.00 88.88 195 LEU A CA 1
ATOM 1431 C C . LEU A 1 195 ? 14.161 4.553 -11.946 1.00 88.88 195 LEU A C 1
ATOM 1433 O O . LEU A 1 195 ? 13.216 4.477 -11.162 1.00 88.88 195 LEU A O 1
ATOM 1437 N N . ASP A 1 196 ? 14.355 5.626 -12.717 1.00 90.94 196 ASP A N 1
ATOM 1438 C CA . ASP A 1 196 ? 13.454 6.785 -12.705 1.00 90.94 196 ASP A CA 1
ATOM 1439 C C . ASP A 1 196 ? 12.020 6.391 -13.080 1.00 90.94 196 ASP A C 1
ATOM 1441 O O . ASP A 1 196 ? 11.062 6.785 -12.408 1.00 90.94 196 ASP A O 1
ATOM 1445 N N . SER A 1 197 ? 11.863 5.550 -14.107 1.00 88.69 197 SER A N 1
ATOM 1446 C CA . SER A 1 197 ? 10.552 5.053 -14.512 1.00 88.69 197 SER A CA 1
ATOM 1447 C C . SER A 1 197 ? 9.857 4.305 -13.374 1.00 88.69 197 SER A C 1
ATOM 1449 O O . SER A 1 197 ? 8.673 4.542 -13.139 1.00 88.69 197 SER A O 1
ATOM 1451 N N . GLN A 1 198 ? 10.565 3.434 -12.650 1.00 88.25 198 GLN A N 1
ATOM 1452 C CA . GLN A 1 198 ? 9.997 2.687 -11.525 1.00 88.25 198 GLN A CA 1
ATOM 1453 C C . GLN A 1 198 ? 9.545 3.618 -10.388 1.00 88.25 198 GLN A C 1
ATOM 1455 O O . GLN A 1 198 ? 8.436 3.474 -9.871 1.00 88.25 198 GLN A O 1
ATOM 1460 N N . LEU A 1 199 ? 10.367 4.611 -10.036 1.00 91.00 199 LEU A N 1
ATOM 1461 C CA . LEU A 1 199 ? 10.033 5.597 -9.003 1.00 91.00 199 LEU A CA 1
ATOM 1462 C C . LEU A 1 199 ? 8.819 6.445 -9.389 1.00 91.00 199 LEU A C 1
ATOM 1464 O O . LEU A 1 199 ? 7.963 6.733 -8.553 1.00 91.00 199 LEU A O 1
ATOM 1468 N N . ARG A 1 200 ? 8.724 6.843 -10.661 1.00 90.69 200 ARG A N 1
ATOM 1469 C CA . ARG A 1 200 ? 7.567 7.578 -11.177 1.00 90.69 200 ARG A CA 1
ATOM 1470 C C . ARG A 1 200 ? 6.284 6.764 -11.076 1.00 90.69 200 ARG A C 1
ATOM 1472 O O . ARG A 1 200 ? 5.286 7.333 -10.654 1.00 90.69 200 ARG A O 1
ATOM 1479 N N . TYR A 1 201 ? 6.306 5.473 -11.413 1.00 88.44 201 TYR A N 1
ATOM 1480 C CA . TYR A 1 201 ? 5.125 4.614 -11.269 1.00 88.44 201 TYR A CA 1
ATOM 1481 C C . TYR A 1 201 ? 4.650 4.529 -9.820 1.00 88.44 201 TYR A C 1
ATOM 1483 O O . TYR A 1 201 ? 3.468 4.740 -9.572 1.00 88.44 201 TYR A O 1
ATOM 1491 N N . SER A 1 202 ? 5.563 4.318 -8.866 1.00 90.31 202 SER A N 1
ATOM 1492 C CA . SER A 1 202 ? 5.217 4.331 -7.439 1.00 90.31 202 SER A CA 1
ATOM 1493 C C . SER A 1 202 ? 4.541 5.648 -7.048 1.00 90.31 202 SER A C 1
ATOM 1495 O O . SER A 1 202 ? 3.426 5.628 -6.549 1.00 90.31 202 SER A O 1
ATOM 1497 N N . ARG A 1 203 ? 5.126 6.804 -7.387 1.00 93.81 203 ARG A N 1
ATOM 1498 C CA . ARG A 1 203 ? 4.523 8.114 -7.068 1.00 93.81 203 ARG A CA 1
ATOM 1499 C C . ARG A 1 203 ? 3.173 8.365 -7.736 1.00 93.81 203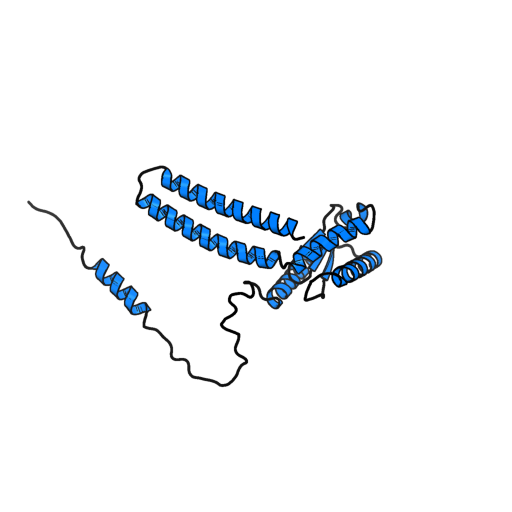 ARG A C 1
ATOM 1501 O O . ARG A 1 203 ? 2.405 9.173 -7.230 1.00 93.81 203 ARG A O 1
ATOM 1508 N N . LEU A 1 204 ? 2.925 7.787 -8.910 1.00 93.25 204 LEU A N 1
ATOM 1509 C CA . LEU A 1 204 ? 1.620 7.886 -9.562 1.00 93.25 204 LEU A CA 1
ATOM 1510 C C . LEU A 1 204 ? 0.586 7.065 -8.796 1.00 93.25 204 LEU A C 1
ATOM 1512 O O . LEU A 1 204 ? -0.487 7.584 -8.526 1.00 93.25 204 LEU A O 1
ATOM 1516 N N . HIS A 1 205 ? 0.943 5.854 -8.368 1.00 93.12 205 HIS A N 1
ATOM 1517 C CA . HIS A 1 205 ? 0.070 5.015 -7.551 1.00 93.12 205 HIS A CA 1
ATOM 1518 C C . HIS A 1 205 ? -0.281 5.686 -6.211 1.00 93.12 205 HIS A C 1
ATOM 1520 O O . HIS A 1 205 ? -1.451 5.725 -5.857 1.00 93.12 205 HIS A O 1
ATOM 1526 N N . GLU A 1 206 ? 0.684 6.322 -5.539 1.00 93.56 206 GLU A N 1
ATOM 1527 C CA . GLU A 1 206 ? 0.431 7.096 -4.306 1.00 93.56 206 GLU A CA 1
ATOM 1528 C C . GLU A 1 206 ? -0.472 8.323 -4.508 1.00 93.56 206 GLU A C 1
ATOM 1530 O O . GLU A 1 206 ? -1.022 8.848 -3.551 1.00 93.56 206 GLU A O 1
ATOM 1535 N N . LYS A 1 207 ? -0.566 8.855 -5.734 1.00 95.31 207 LYS A N 1
ATOM 1536 C CA . LYS A 1 207 ? -1.459 9.983 -6.051 1.00 95.31 207 LYS A CA 1
ATOM 1537 C C . LYS A 1 207 ? -2.862 9.533 -6.436 1.00 95.31 207 LYS A C 1
ATOM 1539 O O . LYS A 1 207 ? -3.780 10.346 -6.389 1.00 95.31 207 LYS A O 1
ATOM 1544 N N . GLU A 1 208 ? -2.978 8.315 -6.955 1.00 93.06 208 GLU A N 1
ATOM 1545 C CA . GLU A 1 208 ? -4.254 7.700 -7.316 1.00 93.06 208 GLU A CA 1
ATOM 1546 C C . GLU A 1 208 ? -4.989 7.170 -6.076 1.00 93.06 208 GLU A C 1
ATOM 1548 O O . GLU A 1 208 ? -6.218 7.161 -6.079 1.00 93.06 208 GLU A O 1
ATOM 1553 N N . ALA A 1 209 ? -4.241 6.734 -5.056 1.00 89.06 209 ALA A N 1
ATOM 1554 C CA . ALA A 1 209 ? -4.753 6.286 -3.761 1.00 89.06 209 ALA A CA 1
ATOM 1555 C C . ALA A 1 209 ? -5.010 7.446 -2.787 1.00 89.06 209 ALA A C 1
ATOM 1557 O O . ALA A 1 209 ? -5.893 7.282 -1.916 1.00 89.06 209 ALA A O 1
#

pLDDT: mean 81.56, std 18.65, range [40.0, 98.5]

Secondary structure (DSSP, 8-state):
--------SHHHHHHHHHHHHTT--PPPPPP--------TT-S-S-SS-HHHHHHHHHHHHHHHHHHS-B---HHHHHHHHHHHHHHHHTS--S---PEEEEE---S--EEEETTTEEEEEHHHHHH-SSHHHHHHHHHHHHHHHHTTHHHHHHHHHHHHHHHHHHHHHHHHHHHHHS-STHHHHHHHHHHHHHHHHHHHHHHHHHHH-

Radius of gyration: 26.99 Å; Cα contacts (8 Å, |Δi|>4): 177; chains: 1; bounding box: 76×40×72 Å

Solvent-accessible surface area (backbone atoms only — not comparable to full-atom values): 12213 Å² total; per-residue (Å²): 140,88,83,86,88,84,94,77,74,62,67,66,56,54,54,55,53,56,62,56,64,70,73,71,82,75,83,86,80,83,90,77,87,85,69,88,72,76,70,92,76,60,89,70,66,56,92,59,53,71,71,55,34,32,53,50,25,53,53,48,49,57,54,42,67,76,73,47,65,60,59,76,59,62,68,61,49,53,52,51,51,53,50,48,54,59,54,53,72,78,46,82,46,87,70,79,72,62,45,82,45,46,31,63,38,77,56,76,44,70,47,59,50,56,45,39,32,38,37,36,23,49,14,34,69,72,66,40,92,41,70,67,57,46,48,52,54,54,49,31,34,49,33,40,57,43,68,35,46,65,55,54,48,54,44,50,49,55,54,45,52,53,50,44,51,51,43,44,53,50,23,50,54,48,33,76,76,43,93,63,69,65,28,60,49,43,43,52,49,40,52,51,51,51,54,51,52,53,54,51,51,52,56,49,51,67,69,75,63

Foldseek 3Di:
DDDDDDDDDPPVVVVVVVVVVVVPDDDDDDDDDDDPDDPPPPPPCFPDDLVNLQVVVVVVVVVCVVPFAFDDPVVVVVVVVVLLLVLLVPAQQPDCPAAETEGADLDADWAAGGNRYIYGYVNVVVPDPDVVSVSVRSNLRSLCNNVVLVSVLVRLLVVLVVQLVVQLVVLVVVPVVDPDDSSVVSNVVSVVVSVVSSVVSVVVSSVSD

Sequence (209 aa):
MSRLFSIQSSKAKMLITLMISLLLAVPSLASNPAEPLPELGDSAAGLMAPAQEQALGQAWLRSFRASVPLESDPLVFEYMENLLFKLSSYSDIEDKNLDLVIVSNPTINAFAVPGGVIGVNTGLLLYAESEAQLASVLSHELAHLSQRHFARSVEASQRSNFTTLAGLLAGIVLAAASEGDAASAAIMASQAAALDSQLRYSRLHEKEA